Protein AF-A0AAE1HMZ2-F1 (afdb_monomer)

Radius of gyration: 23.44 Å; Cα contacts (8 Å, |Δi|>4): 93; chains: 1; bounding box: 49×79×52 Å

Foldseek 3Di:
DDDDPPDDDDPPPPDPPPDDPDPDPDDLDDDDDPPPPDPPPPDQAAFEDDPALCVLVRVLLVVQLPPVVSVVCLVPDPLVVVPPVPLLQLSNLSSVVSCCRVPPPDRYDYSPSSVVNLLVVPDDPDPPDDPPPPDDPSRDNDDSVSSNVVSVVSNVCSSCVVVVVVDPDDPDDPVVVVVVVPD

Sequence (183 aa):
MGDSFSGMTSPNKKWRNDMPPMPPAVTLYEQFSLNEWNPKVPHRDVDIFNFGNTCFINACLQILYHTPNIIKWLETSNHPSACTKFLHCCTSLLLKTWRQYKCSKVPLIRPAAFVAVIRSIFRTPDENMDDEGFHADGNKQEDAHEFLLFLLQNLEDDFLSPFVFVHPASTLPILTLLSQAYL

InterPro domains:
  IPR001394 Peptidase C19, ubiquitin carboxyl-terminal hydrolase [PF00443] (49-160)
  IPR028889 Ubiquitin specific protease UPS, catalytic domain [PS50235] (46-183)
  IPR038765 Papain-like cysteine peptidase superfamily [SSF54001] (48-162)
  IPR050164 Ubiquitin carboxyl-terminal hydrolases [PTHR24006] (48-158)

Nearest PDB structures (foldseek):
  5chv-assembly1_A  TM=8.810E-01  e=3.382E-04  Mus musculus
  5cht-assembly2_B  TM=8.732E-01  e=1.158E-03  Mus musculus
  5wch-assembly1_D  TM=7.632E-01  e=4.189E-04  Homo sapiens
  5cht-assembly1_A  TM=8.073E-01  e=2.201E-03  Mus musculus
  5chv-assembly2_B  TM=8.825E-01  e=6.420E-03  Mus musculus

Secondary structure (DSSP, 8-state):
--------PPP----GGGSPPPPPS--SS----STT--TTS-----EE---SS-HHHHHHHHHHHT-HHHHHHHHH--HHHH--SGGG-HHHHHHHHHHHHHT-SSSEE--HHHHHHHHHH-----TT--TT--SS-TT----HHHHHHHHHHHHHHHHHHHHHTT-SS----HHHHHHSS--

pLDDT: mean 73.86, std 20.65, range [37.22, 98.0]

Structure (mmCIF, N/CA/C/O backbone):
data_AF-A0AAE1HMZ2-F1
#
_entry.id   AF-A0AAE1HMZ2-F1
#
loop_
_atom_site.group_PDB
_atom_site.id
_atom_site.type_symbol
_atom_site.label_atom_id
_atom_site.label_alt_id
_atom_site.label_comp_id
_atom_site.label_asym_id
_atom_site.label_entity_id
_atom_site.label_seq_id
_atom_site.pdbx_PDB_ins_code
_atom_site.Cartn_x
_atom_site.Cartn_y
_atom_site.Cartn_z
_atom_site.occupancy
_atom_site.B_iso_or_equiv
_atom_site.auth_seq_id
_atom_site.auth_comp_id
_atom_site.auth_asym_id
_atom_site.auth_atom_id
_atom_site.pdbx_PDB_model_num
ATOM 1 N N . MET A 1 1 ? 30.007 -64.249 21.445 1.00 39.88 1 MET A N 1
ATOM 2 C CA . MET A 1 1 ? 30.474 -63.277 20.439 1.00 39.88 1 MET A CA 1
ATOM 3 C C . MET A 1 1 ? 29.351 -62.284 20.209 1.00 39.88 1 MET A C 1
ATOM 5 O O . MET A 1 1 ? 28.293 -62.705 19.769 1.00 39.88 1 MET A O 1
ATOM 9 N N . GLY A 1 2 ? 29.526 -61.032 20.627 1.00 39.06 2 GLY A N 1
ATOM 10 C CA . GLY A 1 2 ? 28.580 -59.948 20.361 1.00 39.06 2 GLY A CA 1
ATOM 11 C C . GLY A 1 2 ? 29.304 -58.899 19.534 1.00 39.06 2 GLY A C 1
ATOM 12 O O . GLY A 1 2 ? 30.239 -58.284 20.040 1.00 39.06 2 GLY A O 1
ATOM 13 N N . ASP A 1 3 ? 28.918 -58.760 18.270 1.00 41.44 3 ASP A N 1
ATOM 14 C CA . ASP A 1 3 ? 29.476 -57.760 17.366 1.00 41.44 3 ASP A CA 1
ATOM 15 C C . ASP A 1 3 ? 28.795 -56.413 17.626 1.00 41.44 3 ASP A C 1
ATOM 17 O O . ASP A 1 3 ? 27.607 -56.220 17.361 1.00 41.44 3 ASP A O 1
ATOM 21 N N . SER A 1 4 ? 29.559 -55.479 18.189 1.00 40.81 4 SER A N 1
ATOM 22 C CA . SER A 1 4 ? 29.147 -54.094 18.391 1.00 40.81 4 SER A CA 1
ATOM 23 C C . SER A 1 4 ? 29.190 -53.341 17.060 1.00 40.81 4 SER A C 1
ATOM 25 O O . SER A 1 4 ? 30.262 -53.063 16.523 1.00 40.81 4 SER A O 1
ATOM 27 N N . PHE A 1 5 ? 28.018 -52.972 16.544 1.00 39.00 5 PHE A N 1
ATOM 28 C CA . PHE A 1 5 ? 27.865 -52.002 15.460 1.00 39.00 5 PHE A CA 1
ATOM 29 C C . PHE A 1 5 ? 28.344 -50.619 15.942 1.00 39.00 5 PHE A C 1
ATOM 31 O O . PHE A 1 5 ? 27.611 -49.889 16.609 1.00 39.00 5 PHE A O 1
ATOM 38 N N . SER A 1 6 ? 29.582 -50.244 15.612 1.00 45.94 6 SER A N 1
ATOM 39 C CA . SER A 1 6 ? 30.034 -48.851 15.703 1.00 45.94 6 SER A CA 1
ATOM 40 C C . SER A 1 6 ? 29.321 -48.035 14.628 1.00 45.94 6 SER A C 1
ATOM 42 O O . SER A 1 6 ? 29.660 -48.108 13.447 1.00 45.94 6 SER A O 1
ATOM 44 N N . GLY A 1 7 ? 28.312 -47.266 15.038 1.00 41.16 7 GLY A N 1
ATOM 45 C CA . GLY A 1 7 ? 27.652 -46.285 14.185 1.00 41.16 7 GLY A CA 1
ATOM 46 C C . GLY A 1 7 ? 28.652 -45.233 13.709 1.00 41.16 7 GLY A C 1
ATOM 47 O O . GLY A 1 7 ? 29.121 -44.412 14.494 1.00 41.16 7 GLY A O 1
ATOM 48 N N . MET A 1 8 ? 28.974 -45.254 12.416 1.00 39.03 8 MET A N 1
ATOM 49 C CA . MET A 1 8 ? 29.658 -44.156 11.740 1.00 39.03 8 MET A CA 1
ATOM 50 C C . MET A 1 8 ? 28.747 -42.926 11.782 1.00 39.03 8 MET A C 1
ATOM 52 O O . MET A 1 8 ? 27.760 -42.841 11.052 1.00 39.03 8 MET A O 1
ATOM 56 N N . THR A 1 9 ? 29.058 -41.967 12.649 1.00 44.69 9 THR A N 1
ATOM 57 C CA . THR A 1 9 ? 28.443 -40.644 12.593 1.00 44.69 9 THR A CA 1
ATOM 58 C C . THR A 1 9 ? 28.973 -39.918 11.359 1.00 44.69 9 THR A C 1
ATOM 60 O O . THR A 1 9 ? 30.176 -39.732 11.179 1.00 44.69 9 THR A O 1
ATOM 63 N N . SER A 1 10 ? 28.056 -39.540 10.467 1.00 43.91 10 SER A N 1
ATOM 64 C CA . SER A 1 10 ? 28.359 -38.709 9.303 1.00 43.91 10 SER A CA 1
ATOM 65 C C . SER A 1 10 ? 29.007 -37.399 9.770 1.00 43.91 10 SER A C 1
ATOM 67 O O . SER A 1 10 ? 28.466 -36.762 10.679 1.00 43.91 10 SER A O 1
ATOM 69 N N . PRO A 1 11 ? 30.120 -36.945 9.163 1.00 45.59 11 PRO A N 1
ATOM 70 C CA . PRO A 1 11 ? 30.708 -35.657 9.495 1.00 45.59 11 PRO A CA 1
ATOM 71 C C . PRO A 1 11 ? 29.671 -34.555 9.279 1.00 45.59 11 PRO A C 1
ATOM 73 O O . PRO A 1 11 ? 29.101 -34.428 8.193 1.00 45.59 11 PRO A O 1
ATOM 76 N N . ASN A 1 12 ? 29.419 -33.779 10.332 1.00 50.88 12 ASN A N 1
ATOM 77 C CA . ASN A 1 12 ? 28.585 -32.585 10.305 1.00 50.88 12 ASN A CA 1
ATOM 78 C C . ASN A 1 12 ? 29.096 -31.653 9.193 1.00 50.88 12 ASN A C 1
ATOM 80 O O . ASN A 1 12 ? 30.113 -30.976 9.359 1.00 50.88 12 ASN A O 1
ATOM 84 N N . LYS A 1 13 ? 28.411 -31.611 8.045 1.00 46.34 13 LYS A N 1
ATOM 85 C CA . LYS A 1 13 ? 28.616 -30.551 7.055 1.00 46.34 13 LYS A CA 1
ATOM 86 C C . LYS A 1 13 ? 28.063 -29.267 7.665 1.00 46.34 13 LYS A C 1
ATOM 88 O O . LYS A 1 13 ? 26.876 -28.985 7.543 1.00 46.34 13 LYS A O 1
ATOM 93 N N . LYS A 1 14 ? 28.924 -28.505 8.343 1.00 46.56 14 LYS A N 1
ATOM 94 C CA . LYS A 1 14 ? 28.641 -27.108 8.675 1.00 46.56 14 LYS A CA 1
ATOM 95 C C . LYS A 1 14 ? 28.360 -26.376 7.367 1.00 46.56 14 LYS A C 1
ATOM 97 O O . LYS A 1 14 ? 29.234 -26.283 6.502 1.00 46.56 14 LYS A O 1
ATOM 102 N N . TRP A 1 15 ? 27.128 -25.918 7.195 1.00 45.97 15 TRP A N 1
ATOM 103 C CA . TRP A 1 15 ? 26.775 -25.040 6.092 1.00 45.97 15 TRP A CA 1
ATOM 104 C C . TRP A 1 15 ? 27.623 -23.771 6.212 1.00 45.97 15 TRP A C 1
ATOM 106 O O . TRP A 1 15 ? 27.815 -23.247 7.306 1.00 45.97 15 TRP A O 1
ATOM 116 N N . ARG A 1 16 ? 28.134 -23.249 5.092 1.00 52.22 16 ARG A N 1
ATOM 117 C CA . ARG A 1 16 ? 28.940 -22.010 5.049 1.00 52.22 16 ARG A CA 1
ATOM 118 C C . ARG A 1 16 ? 28.169 -20.746 5.485 1.00 52.22 16 ARG A C 1
ATOM 120 O O . ARG A 1 16 ? 28.713 -19.654 5.404 1.00 52.22 16 ARG A O 1
ATOM 127 N N . ASN A 1 17 ? 26.940 -20.901 5.972 1.00 58.56 17 ASN A N 1
ATOM 128 C CA . ASN A 1 17 ? 26.032 -19.831 6.367 1.00 58.56 17 ASN A CA 1
ATOM 129 C C . ASN A 1 17 ? 26.096 -19.514 7.875 1.00 58.56 17 ASN A C 1
ATOM 131 O O . A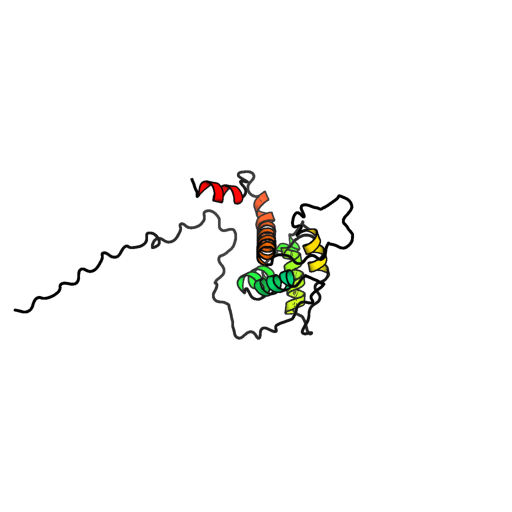SN A 1 17 ? 25.323 -18.691 8.348 1.00 58.56 17 ASN A O 1
ATOM 135 N N . ASP A 1 18 ? 27.014 -20.132 8.628 1.00 64.06 18 ASP A N 1
ATOM 136 C CA . ASP A 1 18 ? 27.244 -19.813 10.048 1.00 64.06 18 ASP A CA 1
ATOM 137 C C . ASP A 1 18 ? 27.931 -18.447 10.258 1.00 64.06 18 ASP A C 1
ATOM 139 O O . ASP A 1 18 ? 28.060 -17.988 11.394 1.00 64.06 18 ASP A O 1
ATOM 143 N N . MET A 1 19 ? 28.413 -17.803 9.187 1.00 66.50 19 MET A N 1
ATOM 144 C CA . MET A 1 19 ? 28.988 -16.463 9.262 1.00 66.50 19 MET A CA 1
ATOM 145 C C . MET A 1 19 ? 27.890 -15.440 8.948 1.00 66.50 19 MET A C 1
ATOM 147 O O . MET A 1 19 ? 27.302 -15.522 7.866 1.00 66.50 19 MET A O 1
ATOM 151 N N . PRO A 1 20 ? 27.582 -14.499 9.862 1.00 69.88 20 PRO A N 1
ATOM 152 C CA . PRO A 1 20 ? 26.601 -13.463 9.578 1.00 69.88 20 PRO A CA 1
ATOM 153 C C . PRO A 1 20 ? 27.029 -12.691 8.321 1.00 69.88 20 PRO A C 1
ATOM 155 O O . PRO A 1 20 ? 28.234 -12.498 8.112 1.00 69.88 20 PRO A O 1
ATOM 158 N N . PRO A 1 21 ? 26.076 -12.270 7.469 1.00 74.31 21 PRO A N 1
ATOM 159 C CA . PRO A 1 21 ? 26.404 -11.462 6.305 1.00 74.31 21 PRO A CA 1
ATOM 160 C C . PRO A 1 21 ? 27.192 -10.230 6.754 1.00 74.31 21 PRO A C 1
ATOM 162 O O . PRO A 1 21 ? 26.937 -9.675 7.827 1.00 74.31 21 PRO A O 1
ATOM 165 N N . MET A 1 22 ? 28.173 -9.818 5.944 1.00 79.88 22 MET A N 1
ATOM 166 C CA . MET A 1 22 ? 28.899 -8.578 6.210 1.00 79.88 22 MET A CA 1
ATOM 167 C C . MET A 1 22 ? 27.897 -7.425 6.348 1.00 79.88 22 MET A C 1
ATOM 169 O O . MET A 1 22 ? 26.902 -7.404 5.614 1.00 79.88 22 MET A O 1
ATOM 173 N N . PRO A 1 23 ? 28.134 -6.474 7.269 1.00 78.00 23 PRO A N 1
ATOM 174 C CA . PRO A 1 23 ? 27.249 -5.332 7.411 1.00 78.00 23 PRO A CA 1
ATOM 175 C C . PRO A 1 23 ? 27.183 -4.564 6.081 1.00 78.00 23 PRO A C 1
ATOM 177 O O . PRO A 1 23 ? 28.198 -4.460 5.383 1.00 78.00 23 PRO A O 1
ATOM 180 N N . PRO A 1 24 ? 26.002 -4.048 5.705 1.00 79.00 24 PRO A N 1
ATOM 181 C CA . PRO A 1 24 ? 25.850 -3.303 4.465 1.00 79.00 24 PRO A CA 1
ATOM 182 C C . PRO A 1 24 ? 26.737 -2.053 4.483 1.00 79.00 24 PRO A C 1
ATOM 184 O O . PRO A 1 24 ? 26.908 -1.414 5.519 1.00 79.00 24 PRO A O 1
ATOM 187 N N . ALA A 1 25 ? 27.283 -1.685 3.320 1.00 80.94 25 ALA A N 1
ATOM 188 C CA . ALA A 1 25 ? 28.120 -0.490 3.182 1.00 80.94 25 ALA A CA 1
ATOM 189 C C . ALA A 1 25 ? 27.348 0.806 3.490 1.00 80.94 25 ALA A C 1
ATOM 191 O O . ALA A 1 25 ? 27.925 1.774 3.979 1.00 80.94 25 ALA A O 1
ATOM 192 N N . VAL A 1 26 ? 26.042 0.811 3.213 1.00 79.50 26 VAL A N 1
ATOM 193 C CA . VAL A 1 26 ? 25.128 1.911 3.515 1.00 79.50 26 VAL A CA 1
ATOM 194 C C . VAL A 1 26 ? 23.829 1.327 4.053 1.00 79.50 26 VAL A C 1
ATOM 196 O O . VAL A 1 26 ? 23.211 0.470 3.423 1.00 79.50 26 VAL A O 1
ATOM 199 N N . THR A 1 27 ? 23.401 1.825 5.206 1.00 78.75 27 THR A N 1
ATOM 200 C CA . THR A 1 27 ? 22.098 1.517 5.792 1.00 78.75 27 THR A CA 1
ATOM 201 C C . THR A 1 27 ? 21.144 2.656 5.448 1.00 78.75 27 THR A C 1
ATOM 203 O O . THR A 1 27 ? 21.266 3.749 5.993 1.00 78.75 27 THR A O 1
ATOM 206 N N . LEU A 1 28 ? 20.211 2.416 4.522 1.00 73.44 28 LEU A N 1
ATOM 207 C CA . LEU A 1 28 ? 19.242 3.433 4.079 1.00 73.44 28 LEU A CA 1
ATOM 208 C C . LEU A 1 28 ? 18.147 3.712 5.119 1.00 73.44 28 LEU A C 1
ATOM 210 O O . LEU A 1 28 ? 17.506 4.759 5.079 1.00 73.44 28 LEU A O 1
ATOM 214 N N . TYR A 1 29 ? 17.919 2.776 6.040 1.00 67.88 29 TYR A N 1
ATOM 215 C CA . TYR A 1 29 ? 16.908 2.880 7.083 1.00 67.88 29 TYR A CA 1
ATOM 216 C C . TYR A 1 29 ? 17.362 2.159 8.346 1.00 67.88 29 TYR A C 1
ATOM 218 O O . TYR A 1 29 ? 18.012 1.117 8.289 1.00 67.88 29 TYR A O 1
ATOM 226 N N . GLU A 1 30 ? 16.988 2.702 9.499 1.00 67.50 30 GLU A N 1
ATOM 227 C CA . GLU A 1 30 ? 17.262 2.052 10.772 1.00 67.50 30 GLU A CA 1
ATOM 228 C C . GLU A 1 30 ? 16.516 0.716 10.854 1.00 67.50 30 GLU A C 1
ATOM 230 O O . GLU A 1 30 ? 15.330 0.613 10.524 1.00 67.50 30 GLU A O 1
ATOM 235 N N . GLN A 1 31 ? 17.227 -0.327 11.276 1.00 64.31 31 GLN A N 1
ATOM 236 C CA . GLN A 1 31 ? 16.655 -1.655 11.422 1.00 64.31 31 GLN A CA 1
ATOM 237 C C . GLN A 1 31 ? 15.632 -1.622 12.561 1.00 64.31 31 GLN A C 1
ATOM 239 O O . GLN A 1 31 ? 15.986 -1.583 13.737 1.00 64.31 31 GLN A O 1
ATOM 244 N N . PHE A 1 32 ? 14.345 -1.608 12.220 1.00 61.53 32 PHE A N 1
ATOM 245 C CA . PHE A 1 32 ? 13.296 -1.610 13.229 1.00 61.53 32 PHE A CA 1
ATOM 246 C C . PHE A 1 32 ? 13.182 -3.002 13.864 1.00 61.53 32 PHE A C 1
ATOM 248 O O . PHE A 1 32 ? 13.235 -4.028 13.184 1.00 61.53 32 PHE A O 1
ATOM 255 N N . SER A 1 33 ? 13.013 -3.043 15.188 1.00 59.84 33 SER A N 1
ATOM 256 C CA . SER A 1 33 ? 12.739 -4.291 15.903 1.00 59.84 33 SER A CA 1
ATOM 257 C C . SER A 1 33 ? 11.415 -4.887 15.413 1.00 59.84 33 SER A C 1
ATOM 259 O O . SER A 1 33 ? 10.365 -4.242 15.472 1.00 59.84 33 SER A O 1
ATOM 261 N N . LEU A 1 34 ? 11.480 -6.126 14.921 1.00 56.09 34 LEU A N 1
ATOM 262 C CA . LEU A 1 34 ? 10.383 -6.885 14.302 1.00 56.09 34 LEU A CA 1
ATOM 263 C C . LEU A 1 34 ? 9.347 -7.417 15.313 1.00 56.09 34 LEU A C 1
ATOM 265 O O . LEU A 1 34 ? 8.386 -8.078 14.928 1.00 56.09 34 LEU A O 1
ATOM 269 N N . ASN A 1 35 ? 9.517 -7.133 16.605 1.00 53.62 35 ASN A N 1
ATOM 270 C CA . ASN A 1 35 ? 8.795 -7.814 17.685 1.00 53.62 35 ASN A CA 1
ATOM 271 C C . ASN A 1 35 ? 7.505 -7.110 18.141 1.00 53.62 35 ASN A C 1
ATOM 273 O O . ASN A 1 35 ? 6.971 -7.430 19.199 1.00 53.62 35 ASN A O 1
ATOM 277 N N . GLU A 1 36 ? 6.985 -6.157 17.370 1.00 58.81 36 GLU A N 1
ATOM 278 C CA . GLU A 1 36 ? 5.813 -5.359 17.761 1.00 58.81 36 GLU A CA 1
ATOM 279 C C . GLU A 1 36 ? 4.495 -5.835 17.133 1.00 58.81 36 GLU A C 1
ATOM 281 O O . GLU A 1 36 ? 3.491 -5.122 17.204 1.00 58.81 36 GLU A O 1
ATOM 286 N N . TRP A 1 37 ? 4.444 -7.032 16.532 1.00 57.09 37 TRP A N 1
ATOM 287 C CA . TRP A 1 37 ? 3.145 -7.601 16.174 1.00 57.09 37 TRP A CA 1
ATOM 288 C C . TRP A 1 37 ? 2.375 -7.923 17.454 1.00 57.09 37 TRP A C 1
ATOM 290 O O . TRP A 1 37 ? 2.651 -8.904 18.144 1.00 57.09 37 TRP A O 1
ATOM 300 N N . ASN A 1 38 ? 1.431 -7.052 17.801 1.00 60.12 38 ASN A N 1
ATOM 301 C CA . ASN A 1 38 ? 0.567 -7.231 18.951 1.00 60.12 38 ASN A CA 1
ATOM 302 C C . ASN A 1 38 ? -0.763 -7.861 18.497 1.00 60.12 38 ASN A C 1
ATOM 304 O O . ASN A 1 38 ? -1.657 -7.124 18.073 1.00 60.12 38 ASN A O 1
ATOM 308 N N . PRO A 1 39 ? -0.950 -9.188 18.640 1.00 58.09 39 PRO A N 1
ATOM 309 C CA . PRO A 1 39 ? -2.188 -9.874 18.251 1.00 58.09 39 PRO A CA 1
ATOM 310 C C . PRO A 1 39 ? -3.428 -9.394 19.015 1.00 58.09 39 PRO A C 1
ATOM 312 O O . PRO A 1 39 ? -4.545 -9.775 18.682 1.00 58.09 39 PRO A O 1
ATOM 315 N N . LYS A 1 40 ? -3.247 -8.600 20.079 1.00 56.78 40 LYS A N 1
ATOM 316 C CA . LYS A 1 40 ? -4.332 -8.108 20.934 1.00 56.78 40 LYS A CA 1
ATOM 317 C C . LYS A 1 40 ? -4.944 -6.799 20.445 1.00 56.78 40 LYS A C 1
ATOM 319 O O . LYS A 1 40 ? -5.910 -6.343 21.052 1.00 56.78 40 LYS A O 1
ATOM 324 N N . VAL A 1 41 ? -4.400 -6.174 19.398 1.00 57.50 41 VAL A N 1
ATOM 325 C CA . VAL A 1 41 ? -5.082 -5.047 18.753 1.00 57.50 41 VAL A CA 1
ATOM 326 C C . VAL A 1 41 ? -6.249 -5.637 17.961 1.00 57.50 41 VAL A C 1
ATOM 328 O O . VAL A 1 41 ? -5.997 -6.430 17.056 1.00 57.50 41 VAL A O 1
ATOM 331 N N . PRO A 1 42 ? -7.514 -5.312 18.289 1.00 53.47 42 PRO A N 1
ATOM 332 C CA . PRO A 1 42 ? -8.646 -5.815 17.528 1.00 53.47 42 PRO A CA 1
ATOM 333 C C . PRO A 1 42 ? -8.519 -5.321 16.087 1.00 53.47 42 PRO A C 1
ATOM 335 O O . PRO A 1 42 ? -8.698 -4.135 15.806 1.00 53.47 42 PRO A O 1
ATOM 338 N N . HIS A 1 43 ? -8.172 -6.234 15.182 1.00 60.53 43 HIS A N 1
ATOM 339 C CA . HIS A 1 43 ? -8.157 -5.955 13.760 1.00 60.53 43 HIS A CA 1
ATOM 340 C C . HIS A 1 43 ? -9.614 -5.917 13.305 1.00 60.53 43 HIS A C 1
ATOM 342 O O . HIS A 1 43 ? -10.307 -6.933 13.298 1.00 60.53 43 HIS A O 1
ATOM 348 N N . ARG A 1 44 ? -10.130 -4.718 13.025 1.00 69.75 44 ARG A N 1
ATOM 349 C CA . ARG A 1 44 ? -11.419 -4.593 12.352 1.00 69.75 44 ARG A CA 1
ATOM 350 C C . ARG A 1 44 ? -11.151 -4.792 10.870 1.00 69.75 44 ARG A C 1
ATOM 352 O O . ARG A 1 44 ? -10.607 -3.900 10.224 1.00 69.75 44 ARG A O 1
ATOM 359 N N . ASP A 1 45 ? -11.545 -5.946 10.358 1.00 79.38 45 ASP A N 1
ATOM 360 C CA . ASP A 1 45 ? -11.522 -6.193 8.924 1.00 79.38 45 ASP A CA 1
ATOM 361 C C . ASP A 1 45 ? -12.577 -5.327 8.243 1.00 79.38 45 ASP A C 1
ATOM 363 O O . ASP A 1 45 ? -13.729 -5.240 8.682 1.00 79.38 45 ASP A O 1
ATOM 367 N N . VAL A 1 46 ? -12.142 -4.618 7.206 1.00 92.25 46 VAL A N 1
ATOM 368 C CA . VAL A 1 46 ? -12.988 -3.758 6.388 1.00 92.25 46 VAL A CA 1
ATOM 369 C C . VAL A 1 46 ? -12.906 -4.281 4.964 1.00 92.25 46 VAL A C 1
ATOM 371 O O . VAL A 1 46 ? -11.821 -4.459 4.416 1.00 92.25 46 VAL A O 1
ATOM 374 N N . ASP A 1 47 ? -14.050 -4.526 4.344 1.00 95.38 47 ASP A N 1
ATOM 375 C CA . ASP A 1 47 ? -14.111 -4.956 2.958 1.00 95.38 47 ASP A CA 1
ATOM 376 C C . ASP A 1 47 ? -13.733 -3.810 2.018 1.00 95.38 47 ASP A C 1
ATOM 378 O O . ASP A 1 47 ? -13.896 -2.622 2.316 1.00 95.38 47 ASP A O 1
ATOM 382 N N . ILE A 1 48 ? -13.263 -4.169 0.827 1.00 97.31 48 ILE A N 1
ATOM 383 C CA . ILE A 1 48 ? -12.935 -3.219 -0.234 1.00 97.31 48 ILE A CA 1
ATOM 384 C C . ILE A 1 48 ? -13.915 -3.444 -1.381 1.00 97.31 48 ILE A C 1
ATOM 386 O O . ILE A 1 48 ? -14.058 -4.559 -1.884 1.00 97.31 48 ILE A O 1
ATOM 390 N N . PHE A 1 49 ? -14.613 -2.385 -1.793 1.00 97.00 49 PHE A N 1
ATOM 391 C CA . PHE A 1 49 ? -15.612 -2.476 -2.855 1.00 97.00 49 PHE A CA 1
ATOM 392 C C . PHE A 1 49 ? -14.983 -2.891 -4.190 1.00 97.00 49 PHE A C 1
ATOM 394 O O . PHE A 1 49 ? -13.976 -2.329 -4.614 1.00 97.00 49 PHE A O 1
ATOM 401 N N . ASN A 1 50 ? -15.589 -3.870 -4.862 1.00 94.81 50 ASN A N 1
ATOM 402 C CA . ASN A 1 50 ? -15.193 -4.295 -6.201 1.00 94.81 50 ASN A CA 1
ATOM 403 C C . ASN A 1 50 ? -15.825 -3.360 -7.245 1.00 94.81 50 ASN A C 1
ATOM 405 O O . ASN A 1 50 ? -17.049 -3.292 -7.347 1.00 94.81 50 ASN A O 1
ATOM 409 N N . PHE A 1 51 ? -15.002 -2.656 -8.023 1.00 91.25 51 PHE A N 1
ATOM 410 C CA . PHE A 1 51 ? -15.445 -1.718 -9.064 1.00 91.25 51 PHE A CA 1
ATOM 411 C C . PHE A 1 51 ? -15.661 -2.390 -10.433 1.00 91.25 51 PHE A C 1
ATOM 413 O O . PHE A 1 51 ? -15.761 -1.703 -11.445 1.00 91.25 51 PHE A O 1
ATOM 420 N N . GLY A 1 52 ? -15.752 -3.723 -10.459 1.00 89.12 52 GLY A N 1
ATOM 421 C CA . GLY A 1 52 ? -15.812 -4.529 -11.676 1.00 89.12 52 GLY A CA 1
ATOM 422 C C . GLY A 1 52 ? -14.417 -5.022 -12.046 1.00 89.12 52 GLY A C 1
ATOM 423 O O . GLY A 1 52 ? -13.536 -4.231 -12.383 1.00 89.12 52 GLY A O 1
ATOM 424 N N . ASN A 1 53 ? -14.212 -6.338 -11.944 1.00 89.56 53 ASN A N 1
ATOM 425 C CA . ASN A 1 53 ? -12.931 -7.001 -12.198 1.00 89.56 53 ASN A CA 1
ATOM 426 C C . ASN A 1 53 ? -11.744 -6.418 -11.404 1.00 89.56 53 ASN A C 1
ATOM 428 O O . ASN A 1 53 ? -10.607 -6.525 -11.839 1.00 89.56 53 ASN A O 1
ATOM 432 N N . THR A 1 54 ? -11.975 -5.834 -10.219 1.00 93.25 54 THR A N 1
ATOM 433 C CA . THR A 1 54 ? -10.906 -5.305 -9.344 1.00 93.25 54 THR A CA 1
ATOM 434 C C . THR A 1 54 ? -10.628 -6.191 -8.131 1.00 93.25 54 THR A C 1
ATOM 436 O O . THR A 1 54 ? -10.011 -5.744 -7.166 1.00 93.25 54 THR A O 1
ATOM 439 N N . CYS A 1 55 ? -11.087 -7.445 -8.128 1.00 94.94 55 CYS A N 1
ATOM 440 C CA . CYS A 1 55 ? -10.858 -8.356 -7.003 1.00 94.94 55 CYS A CA 1
ATOM 441 C C . CYS A 1 55 ? -9.366 -8.640 -6.771 1.00 94.94 55 CYS A C 1
ATOM 443 O O . CYS A 1 55 ? -8.966 -8.800 -5.622 1.00 94.94 55 CYS A O 1
ATOM 445 N N . PHE A 1 56 ? -8.546 -8.622 -7.828 1.00 95.38 56 PHE A N 1
ATOM 446 C CA . PHE A 1 56 ? -7.090 -8.730 -7.722 1.00 95.38 56 PHE A CA 1
ATOM 447 C C . PHE A 1 56 ? -6.493 -7.542 -6.944 1.00 95.38 56 PHE A C 1
ATOM 449 O O . PHE A 1 56 ? -5.729 -7.749 -6.006 1.00 95.38 56 PHE A O 1
ATOM 456 N N . ILE A 1 57 ? -6.945 -6.310 -7.226 1.00 95.94 57 ILE A N 1
ATOM 457 C CA . ILE A 1 57 ? -6.549 -5.106 -6.475 1.00 95.94 57 ILE A CA 1
ATOM 458 C C . ILE A 1 57 ? -6.940 -5.245 -5.004 1.00 95.94 57 ILE A C 1
ATOM 460 O O . ILE A 1 57 ? -6.127 -4.997 -4.115 1.00 95.94 57 ILE A O 1
ATOM 464 N N . ASN A 1 58 ? -8.181 -5.664 -4.744 1.00 96.62 58 ASN A N 1
ATOM 465 C CA . ASN A 1 58 ? -8.701 -5.802 -3.387 1.00 96.62 58 ASN A CA 1
ATOM 466 C C . ASN A 1 58 ? -7.898 -6.837 -2.585 1.00 96.62 58 ASN A C 1
ATOM 468 O O . ASN A 1 58 ? -7.525 -6.559 -1.447 1.00 96.62 58 ASN A O 1
ATOM 472 N N . ALA A 1 59 ? -7.597 -7.996 -3.178 1.00 96.94 59 ALA A N 1
ATOM 473 C CA . ALA A 1 59 ? -6.799 -9.042 -2.543 1.00 96.94 59 ALA A CA 1
ATOM 474 C C . ALA A 1 59 ? -5.382 -8.552 -2.207 1.00 96.94 59 ALA A C 1
ATOM 476 O O . ALA A 1 59 ? -4.923 -8.721 -1.078 1.00 96.94 59 ALA A O 1
ATOM 477 N N . CYS A 1 60 ? -4.712 -7.874 -3.141 1.00 98.00 60 CYS A N 1
ATOM 478 C CA . CYS A 1 60 ? -3.371 -7.335 -2.914 1.00 98.00 60 CYS A CA 1
ATOM 479 C C . CYS A 1 60 ? -3.353 -6.225 -1.855 1.00 98.00 60 CYS A C 1
ATOM 481 O O . CYS A 1 60 ? -2.461 -6.208 -1.010 1.00 98.0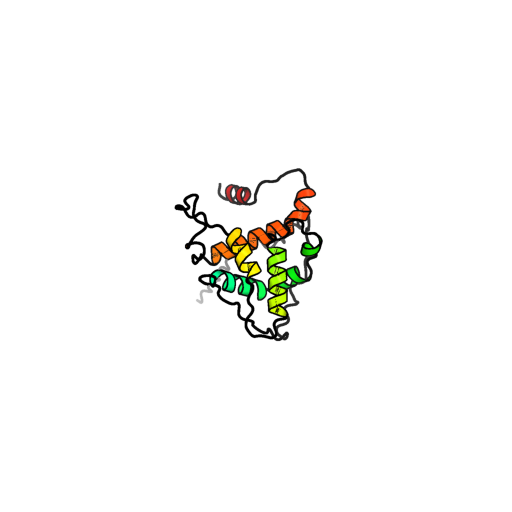0 60 CYS A O 1
ATOM 483 N N . LEU A 1 61 ? -4.354 -5.336 -1.833 1.00 97.06 61 LEU A N 1
ATOM 484 C CA . LEU A 1 61 ? -4.483 -4.336 -0.768 1.00 97.06 61 LEU A CA 1
ATOM 485 C C . LEU A 1 61 ? -4.646 -4.987 0.609 1.00 97.06 61 LEU A C 1
ATOM 487 O O . LEU A 1 61 ? -3.997 -4.551 1.555 1.00 97.06 61 LEU A O 1
ATOM 491 N N . GLN A 1 62 ? -5.452 -6.048 0.718 1.00 95.31 62 GLN A N 1
ATOM 492 C CA . GLN A 1 62 ? -5.590 -6.797 1.970 1.00 95.31 62 GLN A CA 1
ATOM 493 C C . GLN A 1 62 ? -4.258 -7.430 2.394 1.00 95.31 62 GLN A C 1
ATOM 495 O O . GLN A 1 62 ? -3.864 -7.282 3.546 1.00 95.31 62 GLN A O 1
ATOM 500 N N . ILE A 1 63 ? -3.502 -8.042 1.475 1.00 96.00 63 ILE A N 1
ATOM 501 C CA . ILE A 1 63 ? -2.164 -8.586 1.781 1.00 96.00 63 ILE A CA 1
ATOM 502 C C . ILE A 1 63 ? -1.253 -7.502 2.377 1.00 96.00 63 ILE A C 1
ATOM 504 O O . ILE A 1 63 ? -0.634 -7.712 3.422 1.00 96.00 63 ILE A O 1
ATOM 508 N N . LEU A 1 64 ? -1.194 -6.324 1.752 1.00 95.62 64 LEU A N 1
ATOM 509 C CA . LEU A 1 64 ? -0.344 -5.226 2.220 1.00 95.62 64 LEU A CA 1
ATOM 510 C C . LEU A 1 64 ? -0.815 -4.660 3.568 1.00 95.62 64 LEU A C 1
ATOM 512 O O . LEU A 1 64 ? 0.009 -4.390 4.440 1.00 95.62 64 LEU A O 1
ATOM 516 N N . TYR A 1 65 ? -2.126 -4.511 3.762 1.00 93.38 65 TYR A N 1
ATOM 517 C CA . TYR A 1 65 ? -2.707 -3.958 4.990 1.00 93.38 65 TYR A CA 1
ATOM 518 C C . TYR A 1 65 ? -2.625 -4.887 6.193 1.00 93.38 65 TYR A C 1
ATOM 520 O O . TYR A 1 65 ? -2.543 -4.419 7.327 1.00 93.38 65 TYR A O 1
ATOM 528 N N . HIS A 1 66 ? -2.564 -6.189 5.943 1.00 90.75 66 HIS A N 1
ATOM 529 C CA . HIS A 1 66 ? -2.347 -7.205 6.966 1.00 90.75 66 HIS A CA 1
ATOM 530 C C . HIS A 1 66 ? -0.871 -7.557 7.162 1.00 90.75 66 HIS A C 1
ATOM 532 O O . HIS A 1 66 ? -0.553 -8.418 7.980 1.00 90.75 66 HIS A O 1
ATOM 538 N N . THR A 1 67 ? 0.047 -6.882 6.463 1.00 90.31 67 THR A N 1
ATOM 539 C CA . THR A 1 67 ? 1.490 -7.041 6.669 1.00 90.31 67 THR A CA 1
ATOM 540 C C . THR A 1 67 ? 1.993 -5.970 7.649 1.00 90.31 67 THR A C 1
ATOM 542 O O . THR A 1 67 ? 2.152 -4.809 7.261 1.00 90.31 67 THR A O 1
ATOM 545 N N . PRO A 1 68 ? 2.307 -6.318 8.916 1.00 86.12 68 PRO A N 1
ATOM 546 C CA . PRO A 1 68 ? 2.561 -5.331 9.975 1.00 86.12 68 PRO A CA 1
ATOM 547 C C . PRO A 1 68 ? 3.709 -4.373 9.659 1.00 86.12 68 PRO A C 1
ATOM 549 O O . PRO A 1 68 ? 3.633 -3.181 9.942 1.00 86.12 68 PRO A O 1
ATOM 552 N N . ASN A 1 69 ? 4.760 -4.888 9.023 1.00 84.50 69 ASN A N 1
ATOM 553 C CA . ASN A 1 69 ? 5.938 -4.108 8.659 1.00 84.50 69 ASN A CA 1
ATOM 554 C C . ASN A 1 69 ? 5.624 -3.050 7.597 1.00 84.50 69 ASN A C 1
ATOM 556 O O . ASN A 1 69 ? 6.139 -1.939 7.677 1.00 84.50 69 ASN A O 1
ATOM 560 N N . ILE A 1 70 ? 4.749 -3.375 6.641 1.00 89.81 70 ILE A N 1
ATOM 561 C CA . ILE A 1 70 ? 4.318 -2.440 5.598 1.00 89.81 70 ILE A CA 1
ATOM 562 C C . ILE A 1 70 ? 3.473 -1.335 6.221 1.00 89.81 70 ILE A C 1
ATOM 564 O O . ILE A 1 70 ? 3.699 -0.164 5.933 1.00 89.81 70 ILE A O 1
ATOM 568 N N . ILE A 1 71 ? 2.557 -1.680 7.128 1.00 89.62 71 ILE A N 1
ATOM 569 C CA . ILE A 1 71 ? 1.759 -0.681 7.843 1.00 89.62 71 ILE A CA 1
ATOM 570 C C . ILE A 1 71 ? 2.624 0.221 8.713 1.00 89.62 71 ILE A C 1
ATOM 572 O O . ILE A 1 71 ? 2.487 1.441 8.635 1.00 89.62 71 ILE A O 1
ATOM 576 N N . LYS A 1 72 ? 3.541 -0.349 9.501 1.00 87.00 72 LYS A N 1
ATOM 577 C CA . LYS A 1 72 ? 4.466 0.439 10.321 1.00 87.00 72 LYS A CA 1
ATOM 578 C C . LYS A 1 72 ? 5.255 1.408 9.446 1.00 87.00 72 LYS A C 1
ATOM 580 O O . LYS A 1 72 ? 5.246 2.602 9.724 1.00 87.00 72 LYS A O 1
ATOM 585 N N . TRP A 1 73 ? 5.842 0.914 8.356 1.00 89.19 73 TRP A N 1
ATOM 586 C CA . TRP A 1 73 ? 6.548 1.746 7.385 1.00 89.19 73 TRP A CA 1
ATOM 587 C C . TRP A 1 73 ? 5.661 2.861 6.812 1.00 89.19 73 TRP A C 1
ATOM 589 O O . TRP A 1 73 ? 6.062 4.021 6.852 1.00 89.19 73 TRP A O 1
ATOM 599 N N . LEU A 1 74 ? 4.446 2.550 6.346 1.00 89.75 74 LEU A N 1
ATOM 600 C CA . LEU A 1 74 ? 3.501 3.539 5.814 1.00 89.75 74 LEU A CA 1
ATOM 601 C C . LEU A 1 74 ? 3.142 4.623 6.840 1.00 89.75 74 LEU A C 1
ATOM 603 O O . LEU A 1 74 ? 3.008 5.790 6.473 1.00 89.75 74 LEU A O 1
ATOM 607 N N . GLU A 1 75 ? 2.974 4.255 8.110 1.00 87.69 75 GLU A N 1
ATOM 608 C CA . GLU A 1 75 ? 2.589 5.183 9.179 1.00 87.69 75 GLU A CA 1
ATOM 609 C C . GLU A 1 75 ? 3.748 6.048 9.681 1.00 87.69 75 GLU A C 1
ATOM 611 O O . GLU A 1 75 ? 3.515 7.194 10.066 1.00 87.69 75 GLU A O 1
ATOM 616 N N . THR A 1 76 ? 4.980 5.535 9.653 1.00 86.75 76 THR A N 1
ATOM 617 C CA . THR A 1 76 ? 6.180 6.280 10.073 1.00 86.75 76 THR A CA 1
ATOM 618 C C . THR A 1 76 ? 6.873 7.018 8.929 1.00 86.75 76 THR A C 1
ATOM 620 O O . THR A 1 76 ? 7.781 7.811 9.168 1.00 86.75 76 THR A O 1
ATOM 623 N N . SER A 1 77 ? 6.497 6.744 7.680 1.00 83.62 77 SER A N 1
ATOM 624 C CA . SER A 1 77 ? 7.124 7.339 6.502 1.00 83.62 77 SER A CA 1
ATOM 625 C C . SER A 1 77 ? 6.792 8.828 6.361 1.00 83.62 77 SER A C 1
ATOM 627 O O . SER A 1 77 ? 5.629 9.229 6.318 1.00 83.62 77 SER A O 1
ATOM 629 N N . ASN A 1 78 ? 7.830 9.647 6.174 1.00 81.31 78 ASN A N 1
ATOM 630 C CA . ASN A 1 78 ? 7.705 11.055 5.780 1.00 81.31 78 ASN A CA 1
ATOM 631 C C . ASN A 1 78 ? 7.550 11.231 4.257 1.00 81.31 78 ASN A C 1
ATOM 633 O O . ASN A 1 78 ? 7.578 12.353 3.757 1.00 81.31 78 ASN A O 1
ATOM 637 N N . HIS A 1 79 ? 7.382 10.142 3.499 1.00 86.06 79 HIS A N 1
ATOM 638 C CA . HIS A 1 79 ? 7.270 10.198 2.042 1.00 86.06 79 HIS A CA 1
ATOM 639 C C . HIS A 1 79 ? 6.192 11.183 1.547 1.00 86.06 79 HIS A C 1
ATOM 641 O O . HIS A 1 79 ? 6.514 11.999 0.690 1.00 86.06 79 HIS A O 1
ATOM 647 N N . PRO A 1 80 ? 4.949 11.211 2.075 1.00 78.94 80 PRO A N 1
ATOM 648 C CA . PRO A 1 80 ? 3.902 12.082 1.531 1.00 78.94 80 PRO A CA 1
ATOM 649 C C . PRO A 1 80 ? 4.221 13.581 1.589 1.00 78.94 80 PRO A C 1
ATOM 651 O O . PRO A 1 80 ? 3.727 14.327 0.751 1.00 78.94 80 PRO A O 1
ATOM 654 N N . SER A 1 81 ? 5.007 14.036 2.572 1.00 78.75 81 SER A N 1
ATOM 655 C CA . SER A 1 81 ? 5.389 15.450 2.695 1.00 78.75 81 SER A CA 1
ATOM 656 C C . SER A 1 81 ? 6.574 15.829 1.806 1.00 78.75 81 SER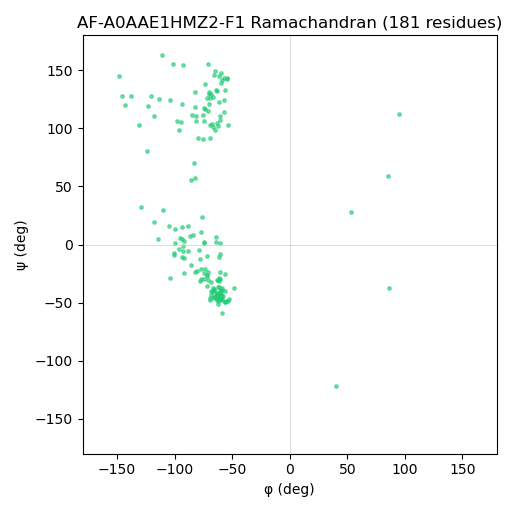 A C 1
ATOM 658 O O . SER A 1 81 ? 6.709 16.997 1.456 1.00 78.75 81 SER A O 1
ATOM 660 N N . ALA A 1 82 ? 7.407 14.859 1.423 1.00 80.25 82 ALA A N 1
ATOM 661 C CA . ALA A 1 82 ? 8.558 15.050 0.539 1.00 80.25 82 ALA A CA 1
ATOM 662 C C . ALA A 1 82 ? 8.292 14.622 -0.921 1.00 80.25 82 ALA A C 1
ATOM 664 O O . ALA A 1 82 ? 9.138 14.828 -1.789 1.00 80.25 82 ALA A O 1
ATOM 665 N N . CYS A 1 83 ? 7.139 14.007 -1.202 1.00 83.62 83 CYS A N 1
ATOM 666 C CA . CYS A 1 83 ? 6.821 13.427 -2.502 1.00 83.62 83 CYS A CA 1
ATOM 667 C C . CYS A 1 83 ? 6.562 14.499 -3.568 1.00 83.62 83 CYS A C 1
ATOM 669 O O . CYS A 1 83 ? 5.677 15.342 -3.425 1.00 83.62 83 CYS A O 1
ATOM 671 N N . THR A 1 84 ? 7.276 14.405 -4.690 1.00 81.19 84 THR A N 1
ATOM 672 C CA . THR A 1 84 ? 7.097 15.268 -5.871 1.00 81.19 84 THR A CA 1
ATOM 673 C C . THR A 1 84 ? 6.296 14.602 -6.994 1.00 81.19 84 THR A C 1
ATOM 675 O O . THR A 1 84 ? 5.889 15.275 -7.937 1.00 81.19 84 THR A O 1
ATOM 678 N N . LYS A 1 85 ? 6.004 13.296 -6.891 1.00 78.19 85 LYS A N 1
ATOM 679 C CA . LYS A 1 85 ? 5.264 12.501 -7.896 1.00 78.19 85 LYS A CA 1
ATOM 680 C C . LYS A 1 85 ? 3.733 12.736 -7.881 1.00 78.19 85 LYS A C 1
ATOM 682 O O . LYS A 1 85 ? 2.985 12.003 -8.529 1.00 78.19 85 LYS A O 1
ATOM 687 N N . PHE A 1 86 ? 3.261 13.761 -7.161 1.00 73.62 86 PHE A N 1
ATOM 688 C CA . PHE A 1 86 ? 1.857 14.189 -7.045 1.00 73.62 86 PHE A CA 1
ATOM 689 C C . PHE A 1 86 ? 0.856 13.016 -6.947 1.00 73.62 86 PHE A C 1
ATOM 691 O O . PHE A 1 86 ? 0.928 12.205 -6.026 1.00 73.62 86 PHE A O 1
ATOM 698 N N . LEU A 1 87 ? -0.108 12.940 -7.873 1.00 75.06 87 LEU A N 1
ATOM 699 C CA . LEU A 1 87 ? -1.240 12.013 -7.831 1.00 75.06 87 LEU A CA 1
ATOM 700 C C . LEU A 1 87 ? -0.887 10.577 -8.244 1.00 75.06 87 LEU A C 1
ATOM 702 O O . LEU A 1 87 ? -1.695 9.690 -7.990 1.00 75.06 87 LEU A O 1
ATOM 706 N N . HIS A 1 88 ? 0.287 10.341 -8.838 1.00 83.88 88 HIS A N 1
ATOM 707 C CA . HIS A 1 88 ? 0.694 9.032 -9.371 1.00 83.88 88 HIS A CA 1
ATOM 708 C C . HIS A 1 88 ? 1.623 8.247 -8.437 1.00 83.88 88 HIS A C 1
ATOM 710 O O . HIS A 1 88 ? 2.038 7.142 -8.764 1.00 83.88 88 HIS A O 1
ATOM 716 N N . CYS A 1 89 ? 1.945 8.797 -7.267 1.00 91.38 89 CYS A N 1
ATOM 717 C CA . CYS A 1 89 ? 2.760 8.116 -6.271 1.00 91.38 89 CYS A CA 1
ATOM 718 C C . CYS A 1 89 ? 1.998 6.954 -5.616 1.00 91.38 89 CYS A C 1
ATOM 720 O O . CYS A 1 89 ? 1.045 7.174 -4.858 1.00 91.38 89 CYS A O 1
ATOM 722 N N . CYS A 1 90 ? 2.461 5.725 -5.841 1.00 93.69 90 CYS A N 1
ATOM 723 C CA . CYS A 1 90 ? 1.882 4.514 -5.264 1.00 93.69 90 CYS A CA 1
ATOM 724 C C . CYS A 1 90 ? 1.926 4.520 -3.734 1.00 93.69 90 CYS A C 1
ATOM 726 O O . CYS A 1 90 ? 0.931 4.169 -3.099 1.00 93.69 90 CYS A O 1
ATOM 728 N N . THR A 1 91 ? 3.013 4.998 -3.123 1.00 94.19 91 THR A N 1
ATOM 729 C CA . THR A 1 91 ? 3.134 5.088 -1.656 1.00 94.19 91 THR A CA 1
ATOM 730 C C . THR A 1 91 ? 2.098 6.045 -1.064 1.00 94.19 91 THR A C 1
ATOM 732 O O . THR A 1 91 ? 1.417 5.720 -0.089 1.00 94.19 91 THR A O 1
ATOM 735 N N . SER A 1 92 ? 1.909 7.211 -1.686 1.00 93.12 92 SER A N 1
ATOM 736 C CA . SER A 1 92 ? 0.925 8.207 -1.244 1.00 93.12 92 SER A CA 1
ATOM 737 C C . SER A 1 92 ? -0.515 7.719 -1.440 1.00 93.12 92 SER A C 1
ATOM 739 O O . SER A 1 92 ? -1.362 7.911 -0.561 1.00 93.12 92 SER A O 1
ATOM 741 N N . LEU A 1 93 ? -0.798 7.048 -2.561 1.00 94.31 93 LEU A N 1
ATOM 742 C CA . LEU A 1 93 ? -2.094 6.424 -2.843 1.00 94.31 93 LEU A CA 1
ATOM 743 C C . LEU A 1 93 ? -2.416 5.305 -1.843 1.00 94.31 93 LEU A C 1
ATOM 745 O O . LEU A 1 93 ? -3.533 5.253 -1.308 1.00 94.31 93 LEU A O 1
ATOM 749 N N . LEU A 1 94 ? -1.436 4.444 -1.557 1.00 95.69 94 LEU A N 1
ATOM 750 C CA . LEU A 1 94 ? -1.572 3.337 -0.617 1.00 95.69 94 LEU A CA 1
ATOM 751 C C . LEU A 1 94 ? -1.816 3.852 0.804 1.00 95.69 94 LEU A C 1
ATOM 753 O O . LEU A 1 94 ? -2.749 3.382 1.455 1.00 95.69 94 LEU A O 1
ATOM 757 N N . LEU A 1 95 ? -1.066 4.866 1.252 1.00 94.38 95 LEU A N 1
ATOM 758 C CA . LEU A 1 95 ? -1.258 5.490 2.565 1.00 94.38 95 LEU A CA 1
ATOM 759 C C . LEU A 1 95 ? -2.627 6.171 2.693 1.00 94.38 95 LEU A C 1
ATOM 761 O O . LEU A 1 95 ? -3.290 6.058 3.727 1.00 94.38 95 LEU A O 1
ATOM 765 N N . LYS A 1 96 ? -3.073 6.889 1.656 1.00 93.38 96 LYS A N 1
ATOM 766 C CA . LYS A 1 96 ? -4.399 7.524 1.654 1.00 93.38 96 LYS A CA 1
ATOM 767 C C . LYS A 1 96 ? -5.504 6.480 1.815 1.00 93.38 96 LYS A C 1
ATOM 769 O O . LYS A 1 96 ? -6.425 6.686 2.606 1.00 93.38 96 LYS A O 1
ATOM 774 N N . THR A 1 97 ? -5.390 5.363 1.104 1.00 95.25 97 THR A N 1
ATOM 775 C CA . THR A 1 97 ? -6.363 4.265 1.164 1.00 95.25 97 THR A CA 1
ATOM 776 C C . THR A 1 97 ? -6.270 3.497 2.485 1.00 95.25 97 THR A C 1
ATOM 778 O O . THR A 1 97 ? -7.302 3.184 3.073 1.00 95.25 97 THR A O 1
ATOM 781 N N . TRP A 1 98 ? -5.067 3.326 3.043 1.00 95.00 98 TRP A N 1
ATOM 782 C CA . TRP A 1 98 ? -4.863 2.759 4.379 1.00 95.00 98 TRP A CA 1
ATOM 783 C C . TRP A 1 98 ? -5.558 3.593 5.458 1.00 95.00 98 TRP A C 1
ATOM 785 O O . TRP A 1 98 ? -6.260 3.056 6.309 1.00 95.00 98 TRP A O 1
ATOM 795 N N . ARG A 1 99 ? -5.446 4.926 5.401 1.00 93.06 99 ARG A N 1
ATOM 796 C CA . ARG A 1 99 ? -6.146 5.818 6.341 1.00 93.06 99 ARG A CA 1
ATOM 797 C C . ARG A 1 99 ? -7.666 5.683 6.239 1.00 93.06 99 ARG A C 1
ATOM 799 O O . ARG A 1 99 ? -8.343 5.741 7.262 1.00 93.06 99 ARG A O 1
ATOM 806 N N . GLN A 1 100 ? -8.202 5.488 5.033 1.00 94.06 100 GLN A N 1
ATOM 807 C CA . GLN A 1 100 ? -9.627 5.194 4.848 1.00 94.06 100 GLN A CA 1
ATOM 808 C C . GLN A 1 100 ? -10.000 3.839 5.455 1.00 94.06 100 GLN A C 1
ATOM 810 O O . GLN A 1 100 ? -10.999 3.761 6.163 1.00 94.06 100 GLN A O 1
ATOM 815 N N . TYR A 1 101 ? -9.187 2.808 5.212 1.00 94.31 101 TYR A N 1
ATOM 816 C CA . TYR A 1 101 ? -9.359 1.460 5.750 1.00 94.31 101 TYR A CA 1
ATOM 817 C C . TYR A 1 101 ? -9.367 1.465 7.286 1.00 94.31 101 TYR A C 1
ATOM 819 O O . TYR A 1 101 ? -10.375 1.134 7.909 1.00 94.31 101 TYR A O 1
ATOM 827 N N . LYS A 1 102 ? -8.279 1.950 7.897 1.00 91.56 102 LYS A N 1
ATOM 828 C CA . LYS A 1 102 ? -8.055 1.982 9.350 1.00 91.56 102 LYS A CA 1
ATOM 829 C C . LYS A 1 102 ? -9.120 2.783 10.103 1.00 91.56 102 LYS A C 1
ATOM 831 O O . LYS A 1 102 ? -9.535 2.388 11.189 1.00 91.56 102 LYS A O 1
ATOM 836 N N . CYS A 1 103 ? -9.558 3.914 9.549 1.00 91.25 103 CYS A N 1
ATOM 837 C CA . CYS A 1 103 ? -10.520 4.805 10.204 1.00 91.25 103 CYS A CA 1
ATOM 838 C C . CYS A 1 103 ? -11.980 4.532 9.806 1.00 91.25 103 CYS A C 1
ATOM 840 O O . CYS A 1 103 ? -12.871 5.295 10.199 1.00 91.25 103 CYS A O 1
ATOM 842 N N . SER A 1 104 ? -12.250 3.487 9.015 1.00 92.25 104 SER A N 1
ATOM 843 C CA . SER A 1 104 ? -13.601 3.212 8.533 1.00 92.25 104 SER A CA 1
ATOM 844 C C . SER A 1 104 ? -14.542 2.826 9.675 1.00 92.25 104 SER A C 1
ATOM 846 O O . SER A 1 104 ? -14.308 1.891 10.442 1.00 92.25 104 SER A O 1
ATOM 848 N N . LYS A 1 105 ? -15.677 3.524 9.755 1.00 91.50 105 LYS A N 1
ATOM 849 C CA . LYS A 1 105 ? -16.773 3.179 10.676 1.00 91.50 105 LYS A CA 1
ATOM 850 C C . LYS A 1 105 ? -17.734 2.147 10.082 1.00 91.50 105 LYS A C 1
ATOM 852 O O . LYS A 1 105 ? -18.470 1.505 10.829 1.00 91.50 105 LYS A O 1
ATOM 857 N N . VAL A 1 106 ? -17.701 1.978 8.762 1.00 92.31 106 VAL A N 1
ATOM 858 C CA . VAL A 1 106 ? -18.519 1.031 7.995 1.00 92.31 106 VAL A CA 1
ATOM 859 C C . VAL A 1 106 ? -17.694 -0.206 7.621 1.00 92.31 106 VAL A C 1
ATOM 861 O O . VAL A 1 106 ? -16.471 -0.099 7.518 1.00 92.31 106 VAL A O 1
ATOM 864 N N . PRO A 1 107 ? -18.325 -1.367 7.386 1.00 92.12 107 PRO A N 1
ATOM 865 C CA . PRO A 1 107 ? -17.607 -2.595 7.046 1.00 92.12 107 PRO A CA 1
ATOM 866 C C . PRO A 1 107 ? -17.056 -2.613 5.613 1.00 92.12 107 PRO A C 1
ATOM 868 O O . PRO A 1 107 ? -16.489 -3.615 5.223 1.00 92.12 107 PRO A O 1
ATOM 871 N N . LEU A 1 108 ? -17.216 -1.543 4.821 1.00 95.56 108 LEU A N 1
ATOM 872 C CA . LEU A 1 108 ? -16.837 -1.500 3.407 1.00 95.56 108 LEU A CA 1
ATOM 873 C C . LEU A 1 108 ? -16.284 -0.121 3.020 1.00 95.56 108 LEU A C 1
ATOM 875 O O . LEU A 1 108 ? -17.015 0.872 3.085 1.00 95.56 108 LEU A O 1
ATOM 879 N N . ILE A 1 109 ? -15.039 -0.052 2.544 1.00 96.88 109 ILE A N 1
ATOM 880 C CA . ILE A 1 109 ? -14.480 1.155 1.917 1.00 96.88 109 ILE A CA 1
ATOM 881 C C . ILE A 1 109 ? -14.658 1.156 0.395 1.00 96.88 109 ILE A C 1
ATOM 883 O O . ILE A 1 109 ? -14.742 0.117 -0.259 1.00 96.88 109 ILE A O 1
ATOM 887 N N . ARG A 1 110 ? -14.680 2.360 -0.189 1.00 97.31 110 ARG A N 1
ATOM 888 C CA . ARG A 1 110 ? -14.795 2.593 -1.639 1.00 97.31 110 ARG A CA 1
ATOM 889 C C . ARG A 1 110 ? -13.627 3.452 -2.142 1.00 97.31 110 ARG A C 1
ATOM 891 O O . ARG A 1 110 ? -13.800 4.660 -2.315 1.00 97.31 110 ARG A O 1
ATOM 898 N N . PRO A 1 111 ? -12.441 2.871 -2.388 1.00 95.38 111 PRO A N 1
ATOM 899 C CA . PRO A 1 111 ? -11.250 3.630 -2.767 1.00 95.38 111 PRO A CA 1
ATOM 900 C C . PRO A 1 111 ? -11.214 3.963 -4.272 1.00 95.38 111 PRO A C 1
ATOM 902 O O . PRO A 1 111 ? -10.264 3.633 -4.976 1.00 95.38 111 PRO A O 1
ATOM 905 N N . ALA A 1 112 ? -12.247 4.641 -4.783 1.00 93.00 112 ALA A N 1
ATOM 906 C CA . ALA A 1 112 ? -12.415 4.907 -6.219 1.00 93.00 112 ALA A CA 1
ATOM 907 C C . ALA A 1 112 ? -11.217 5.645 -6.847 1.00 93.00 112 ALA A C 1
ATOM 909 O O . ALA A 1 112 ? -10.785 5.306 -7.943 1.00 93.00 112 ALA A O 1
ATOM 910 N N . ALA A 1 113 ? -10.644 6.620 -6.131 1.00 91.12 113 ALA A N 1
ATOM 911 C CA . ALA A 1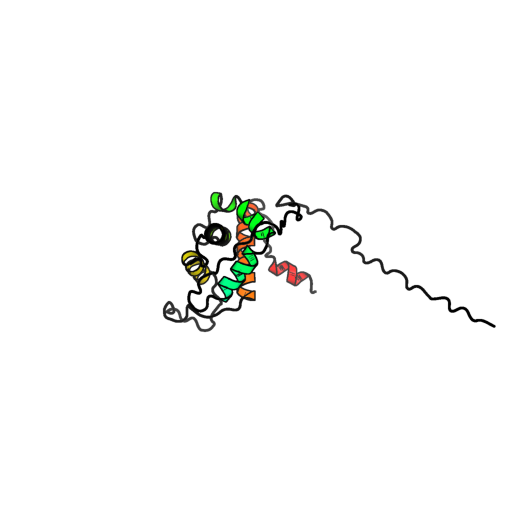 113 ? -9.476 7.364 -6.602 1.00 91.12 113 ALA A CA 1
ATOM 912 C C . ALA A 1 113 ? -8.222 6.482 -6.720 1.00 91.12 113 ALA A C 1
ATOM 914 O O . ALA A 1 113 ? -7.461 6.641 -7.667 1.00 91.12 113 ALA A O 1
ATOM 915 N N . PHE A 1 114 ? -8.022 5.544 -5.786 1.00 94.06 114 PHE A N 1
ATOM 916 C CA . PHE 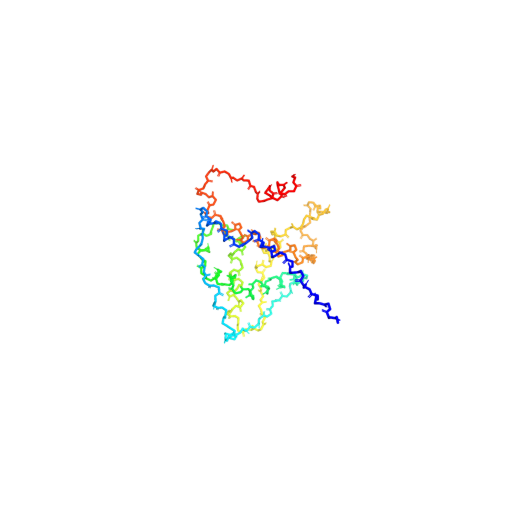A 1 114 ? -6.924 4.580 -5.864 1.00 94.06 114 PHE A CA 1
ATOM 917 C C . PHE A 1 114 ? -7.083 3.711 -7.106 1.00 94.06 114 PHE A C 1
ATOM 919 O O . PHE A 1 114 ? -6.173 3.641 -7.920 1.00 94.06 114 PHE A O 1
ATOM 926 N N . VAL A 1 115 ? -8.267 3.120 -7.291 1.00 92.88 115 VAL A N 1
ATOM 927 C CA . VAL A 1 115 ? -8.559 2.251 -8.438 1.00 92.88 115 VAL A CA 1
ATOM 928 C C . VAL A 1 115 ? -8.374 2.996 -9.759 1.00 92.88 115 VAL A C 1
ATOM 930 O O . VAL A 1 115 ? -7.697 2.486 -10.644 1.00 92.88 115 VAL A O 1
ATOM 933 N N . ALA A 1 116 ? -8.914 4.210 -9.885 1.00 89.44 116 ALA A N 1
ATOM 934 C CA . ALA A 1 116 ? -8.795 5.000 -11.108 1.00 89.44 116 ALA A CA 1
ATOM 935 C C . ALA A 1 116 ? -7.331 5.291 -11.472 1.00 89.44 116 ALA A C 1
ATOM 937 O O . ALA A 1 116 ? -6.929 5.083 -12.616 1.00 89.44 116 ALA A O 1
ATOM 938 N N . VAL A 1 117 ? -6.519 5.726 -10.501 1.00 89.81 117 VAL A N 1
ATOM 939 C CA . VAL A 1 117 ? -5.105 6.018 -10.765 1.00 89.81 117 VAL A CA 1
ATOM 940 C C . VAL A 1 117 ? -4.325 4.738 -11.037 1.00 89.81 117 VAL A C 1
ATOM 942 O O . VAL A 1 117 ? -3.603 4.687 -12.027 1.00 89.81 117 VAL A O 1
ATOM 945 N N . ILE A 1 118 ? -4.502 3.693 -10.226 1.00 91.12 118 ILE A N 1
ATOM 946 C CA . ILE A 1 118 ? -3.791 2.425 -10.404 1.00 91.12 118 ILE A CA 1
ATOM 947 C C . ILE A 1 118 ? -4.062 1.824 -11.778 1.00 91.12 118 ILE A C 1
ATOM 949 O O . ILE A 1 118 ? -3.112 1.447 -12.448 1.00 91.12 118 ILE A O 1
ATOM 953 N N . ARG A 1 119 ? -5.312 1.806 -12.252 1.00 87.12 119 ARG A N 1
ATOM 954 C CA . ARG A 1 119 ? -5.621 1.313 -13.606 1.00 87.12 119 ARG A CA 1
ATOM 955 C C . ARG A 1 119 ? -4.936 2.126 -14.705 1.00 87.12 119 ARG A C 1
ATOM 957 O O . ARG A 1 119 ? -4.604 1.576 -15.744 1.00 87.12 119 ARG A O 1
ATOM 964 N N . SER A 1 120 ? -4.710 3.424 -14.489 1.00 85.12 120 SER A N 1
ATOM 965 C CA . SER A 1 120 ? -4.022 4.260 -15.481 1.00 85.12 120 SER A CA 1
ATOM 966 C C . SER A 1 120 ? -2.521 3.965 -15.594 1.00 85.12 120 SER A C 1
ATOM 968 O O . SER A 1 120 ? -1.948 4.177 -16.664 1.00 85.12 120 SER A O 1
ATOM 970 N N . ILE A 1 121 ? -1.899 3.478 -14.512 1.00 86.94 121 ILE A N 1
ATOM 971 C CA . ILE A 1 121 ? -0.452 3.216 -14.442 1.00 86.94 121 ILE A CA 1
ATOM 972 C C . ILE A 1 121 ? -0.098 1.726 -14.551 1.00 86.94 121 ILE A C 1
ATOM 974 O O . ILE A 1 121 ? 0.963 1.393 -15.067 1.00 86.94 121 ILE A O 1
ATOM 978 N N . PHE A 1 122 ? -0.986 0.828 -14.119 1.00 86.00 122 PHE A N 1
ATOM 979 C CA . PHE A 1 122 ? -0.880 -0.618 -14.295 1.00 86.00 122 PHE A CA 1
ATOM 980 C C . PHE A 1 122 ? -1.411 -0.987 -15.683 1.00 86.00 122 PHE A C 1
ATOM 982 O O . PHE A 1 122 ? -2.505 -1.531 -15.822 1.00 86.00 122 PHE A O 1
ATOM 989 N N . ARG A 1 123 ? -0.668 -0.614 -16.730 1.00 69.06 123 ARG A N 1
ATOM 990 C CA . ARG A 1 123 ? -0.916 -1.131 -18.079 1.00 69.06 123 ARG A CA 1
ATOM 991 C C . ARG A 1 123 ? -0.196 -2.459 -18.227 1.00 69.06 123 ARG A C 1
ATOM 993 O O . ARG A 1 123 ? 1.031 -2.484 -18.303 1.00 69.06 123 ARG A O 1
ATOM 1000 N N . THR A 1 124 ? -0.953 -3.542 -18.322 1.00 58.19 124 THR A N 1
ATOM 1001 C CA . THR A 1 124 ? -0.474 -4.727 -19.025 1.00 58.19 124 THR A CA 1
A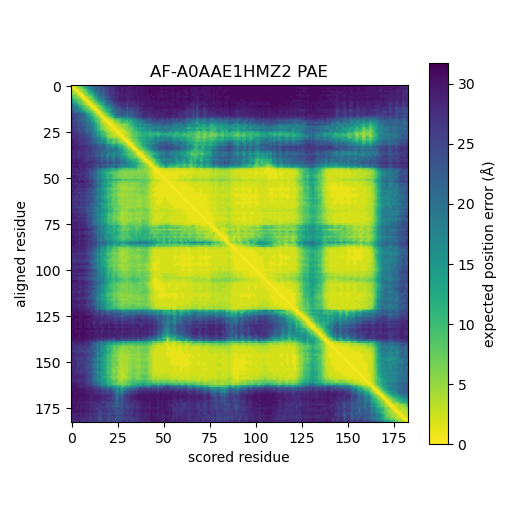TOM 1002 C C . THR A 1 124 ? -0.435 -4.371 -20.518 1.00 58.19 124 THR A C 1
ATOM 1004 O O . THR A 1 124 ? -1.376 -3.742 -21.009 1.00 58.19 124 THR A O 1
ATOM 1007 N N . PRO A 1 125 ? 0.665 -4.637 -21.246 1.00 52.78 125 PRO A N 1
ATOM 1008 C CA . PRO A 1 125 ? 0.685 -4.439 -22.688 1.00 52.78 125 PRO A CA 1
ATOM 1009 C C . PRO A 1 125 ? -0.361 -5.372 -23.299 1.00 52.78 125 PRO A C 1
ATOM 1011 O O . PRO A 1 125 ? -0.138 -6.577 -23.380 1.00 52.78 125 PRO A O 1
ATOM 1014 N N . ASP A 1 126 ? -1.523 -4.838 -23.666 1.00 52.25 126 ASP A N 1
ATOM 1015 C CA . ASP A 1 126 ? -2.435 -5.574 -24.527 1.00 52.25 126 ASP A CA 1
ATOM 1016 C C . ASP A 1 126 ? -1.839 -5.538 -25.934 1.00 52.25 126 ASP A C 1
ATOM 1018 O O . ASP A 1 126 ? -1.636 -4.474 -26.523 1.00 52.25 126 ASP A O 1
ATOM 1022 N N . GLU A 1 127 ? -1.512 -6.718 -26.448 1.00 48.84 127 GLU A N 1
ATOM 1023 C CA . GLU A 1 127 ? -0.993 -6.950 -27.794 1.00 48.84 127 GLU A CA 1
ATOM 1024 C C . GLU A 1 127 ? -1.959 -6.490 -28.904 1.00 48.84 127 GLU A C 1
ATOM 1026 O O . GLU A 1 127 ? -1.559 -6.421 -30.065 1.00 48.84 127 GLU A O 1
ATOM 1031 N N . ASN A 1 128 ? -3.191 -6.102 -28.551 1.00 47.94 128 ASN A N 1
ATOM 1032 C CA . ASN A 1 128 ? -4.202 -5.594 -29.476 1.00 47.94 128 ASN A CA 1
ATOM 1033 C C . ASN A 1 128 ? -4.643 -4.148 -29.202 1.00 47.94 128 ASN A C 1
ATOM 1035 O O . ASN A 1 128 ? -5.715 -3.770 -29.661 1.00 47.94 128 ASN A O 1
ATOM 1039 N N . MET A 1 129 ? -3.870 -3.333 -28.471 1.00 48.97 129 MET A N 1
ATOM 1040 C CA . MET A 1 129 ? -4.271 -1.942 -28.219 1.00 48.97 129 MET A CA 1
ATOM 1041 C C . MET A 1 129 ? -4.067 -1.067 -29.468 1.00 48.97 129 MET A C 1
ATOM 1043 O O . MET A 1 129 ? -3.000 -0.492 -29.691 1.00 48.97 129 MET A O 1
ATOM 1047 N N . ASP A 1 130 ? -5.102 -0.979 -30.293 1.00 45.72 130 ASP A N 1
ATOM 1048 C CA . ASP A 1 130 ? -5.279 0.050 -31.305 1.00 45.72 130 ASP A CA 1
ATOM 1049 C C . ASP A 1 130 ? -5.472 1.438 -30.655 1.00 45.72 130 ASP A C 1
ATOM 1051 O O . ASP A 1 130 ? -6.021 1.592 -29.562 1.00 45.72 130 ASP A O 1
ATOM 1055 N N . ASP A 1 131 ? -4.959 2.462 -31.342 1.00 47.09 131 ASP A N 1
ATOM 1056 C CA . ASP A 1 131 ? -4.722 3.852 -30.892 1.00 47.09 131 ASP A CA 1
ATOM 1057 C C . ASP A 1 131 ? -5.997 4.625 -30.448 1.00 47.09 131 ASP A C 1
ATOM 1059 O O . ASP A 1 131 ? -5.933 5.779 -30.033 1.00 47.09 131 ASP A O 1
ATOM 1063 N N . GLU A 1 132 ? -7.171 3.986 -30.487 1.00 44.62 132 GLU A N 1
ATOM 1064 C CA . GLU A 1 132 ? -8.506 4.563 -30.227 1.00 44.62 132 GLU A CA 1
ATOM 1065 C C . GLU A 1 132 ? -9.200 3.988 -28.960 1.00 44.62 132 GLU A C 1
ATOM 1067 O O . GLU A 1 132 ? -10.353 4.302 -28.650 1.00 44.62 132 GLU A O 1
ATOM 1072 N N . GLY A 1 133 ? -8.528 3.138 -28.179 1.00 41.84 133 GLY A N 1
ATOM 1073 C CA . GLY A 1 133 ? -9.158 2.309 -27.141 1.00 41.84 133 GLY A CA 1
ATOM 1074 C C . GLY A 1 133 ? -9.355 2.930 -25.746 1.00 41.84 133 GLY A C 1
ATOM 1075 O O . GLY A 1 133 ? -8.929 2.337 -24.756 1.00 41.84 133 GLY A O 1
ATOM 1076 N N . PHE A 1 134 ? -10.023 4.084 -25.603 1.00 44.31 134 PHE A N 1
ATOM 1077 C CA . PHE A 1 134 ? -10.551 4.534 -24.287 1.00 44.31 134 PHE A CA 1
ATOM 1078 C C . PHE A 1 134 ? -11.954 3.963 -23.981 1.00 44.31 134 PHE A C 1
ATOM 1080 O O . PHE A 1 134 ? -12.602 4.330 -22.997 1.00 44.31 134 PHE A O 1
ATOM 1087 N N . HIS A 1 135 ? -12.460 3.052 -24.810 1.00 42.06 135 HIS A N 1
ATOM 1088 C CA . HIS A 1 135 ? -13.846 2.614 -24.740 1.00 42.06 135 HIS A CA 1
ATOM 1089 C C . HIS A 1 135 ? -13.953 1.091 -24.555 1.00 42.06 135 HIS A C 1
ATOM 1091 O O . HIS A 1 135 ? -13.533 0.314 -25.394 1.00 42.06 135 HIS A O 1
ATOM 1097 N N . ALA A 1 136 ? -14.569 0.704 -23.432 1.00 41.94 136 ALA A N 1
ATOM 1098 C CA . ALA A 1 136 ? -15.114 -0.615 -23.076 1.00 41.94 136 ALA A CA 1
ATOM 1099 C C . ALA A 1 136 ? -14.197 -1.688 -22.439 1.00 41.94 136 ALA A C 1
ATOM 1101 O O . ALA A 1 136 ? -14.663 -2.320 -21.490 1.00 41.94 136 ALA A O 1
ATOM 1102 N N . ASP A 1 137 ? -12.922 -1.838 -22.814 1.00 50.84 137 ASP A N 1
ATOM 1103 C CA . ASP A 1 137 ? -12.092 -2.972 -22.327 1.00 50.84 137 ASP A CA 1
ATOM 1104 C C . ASP A 1 137 ? -11.191 -2.678 -21.111 1.00 50.84 137 ASP A C 1
ATOM 1106 O O . ASP A 1 137 ? -10.608 -3.583 -20.512 1.00 50.84 137 ASP A O 1
ATOM 1110 N N . GLY A 1 138 ? -11.154 -1.427 -20.637 1.00 54.03 138 GLY A N 1
ATOM 1111 C CA . GLY A 1 138 ? -10.330 -0.993 -19.494 1.00 54.03 138 GLY A CA 1
ATOM 1112 C C . GLY A 1 138 ? -10.677 -1.631 -18.138 1.00 54.03 138 GLY A C 1
ATOM 1113 O O . GLY A 1 138 ? -10.058 -1.292 -17.128 1.00 54.03 138 GLY A O 1
ATOM 1114 N N . ASN A 1 139 ? -11.654 -2.543 -18.108 1.00 65.50 139 ASN A N 1
ATOM 1115 C CA . ASN A 1 139 ? -12.122 -3.302 -16.954 1.00 65.50 139 ASN A CA 1
ATOM 1116 C C . ASN A 1 139 ? -11.762 -4.796 -17.019 1.00 65.50 139 ASN A C 1
ATOM 1118 O O . ASN A 1 139 ? -12.498 -5.609 -16.473 1.00 65.50 139 ASN A O 1
ATOM 1122 N N . LYS A 1 140 ? -10.659 -5.195 -17.656 1.00 77.94 140 LYS A N 1
ATOM 1123 C CA . LYS A 1 140 ? -10.204 -6.596 -17.637 1.00 77.94 140 LYS A CA 1
ATOM 1124 C C . LYS A 1 140 ? -9.804 -7.048 -16.224 1.00 77.94 140 LYS A C 1
ATOM 1126 O O . LYS A 1 140 ? -9.416 -6.238 -15.376 1.00 77.94 140 LYS A O 1
ATOM 1131 N N . GLN A 1 141 ? -9.995 -8.340 -15.953 1.00 85.94 141 GLN A N 1
ATOM 1132 C CA . GLN A 1 141 ? -9.475 -8.988 -14.754 1.00 85.94 141 GLN A CA 1
ATOM 1133 C C . GLN A 1 141 ? -8.013 -9.359 -14.990 1.00 85.94 141 GLN A C 1
ATOM 1135 O O . GLN A 1 141 ? -7.694 -9.972 -16.003 1.00 85.94 141 GLN A O 1
ATOM 1140 N N . GLU A 1 142 ? -7.158 -9.003 -14.040 1.00 89.75 142 GLU A N 1
ATOM 1141 C CA . GLU A 1 142 ? -5.710 -9.173 -14.147 1.00 89.75 142 GLU A CA 1
ATOM 1142 C C . GLU A 1 142 ? -5.202 -10.249 -13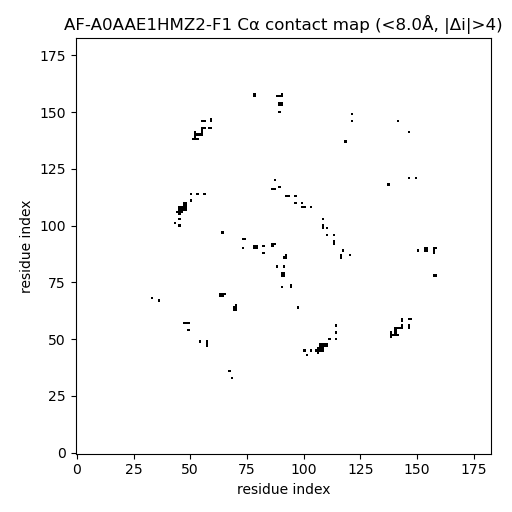.184 1.00 89.75 142 GLU A C 1
ATOM 1144 O O . GLU A 1 142 ? -5.884 -10.631 -12.222 1.00 89.75 142 GLU A O 1
ATOM 1149 N N . ASP A 1 143 ? -3.984 -10.719 -13.437 1.00 91.50 143 ASP A N 1
ATOM 1150 C CA . ASP A 1 143 ? -3.272 -11.611 -12.532 1.00 91.50 143 ASP A CA 1
ATOM 1151 C C . ASP A 1 143 ? -2.869 -10.858 -11.245 1.00 91.50 143 ASP A C 1
ATOM 1153 O O . ASP A 1 143 ? -2.257 -9.787 -11.273 1.00 91.50 143 ASP A O 1
ATOM 1157 N N . ALA A 1 144 ? -3.246 -11.407 -10.086 1.00 94.19 144 ALA A N 1
ATOM 1158 C CA . ALA A 1 144 ? -3.001 -10.771 -8.793 1.00 94.19 144 ALA A CA 1
ATOM 1159 C C . ALA A 1 144 ? -1.519 -10.780 -8.391 1.00 94.19 144 ALA A C 1
ATOM 1161 O O . ALA A 1 144 ? -1.075 -9.873 -7.687 1.00 94.19 144 ALA A O 1
ATOM 1162 N N . HIS A 1 145 ? -0.758 -11.787 -8.820 1.00 93.44 145 HIS A N 1
ATOM 1163 C CA . HIS A 1 145 ? 0.673 -11.860 -8.562 1.00 93.44 145 HIS A CA 1
ATOM 1164 C C . HIS A 1 145 ? 1.411 -10.772 -9.349 1.00 93.44 145 HIS A C 1
ATOM 1166 O O . HIS A 1 145 ? 2.162 -10.004 -8.746 1.00 93.44 145 HIS A O 1
ATOM 1172 N N . GLU A 1 146 ? 1.121 -10.628 -10.644 1.00 92.75 146 GLU A N 1
ATOM 1173 C CA . GLU A 1 146 ? 1.699 -9.556 -11.473 1.00 92.75 146 GLU A CA 1
ATOM 1174 C C . GLU A 1 146 ? 1.348 -8.167 -10.931 1.00 92.75 146 GLU A C 1
ATOM 1176 O O . GLU A 1 146 ? 2.209 -7.292 -10.810 1.00 92.75 146 GLU A O 1
ATOM 1181 N N . PHE A 1 147 ? 0.094 -7.972 -10.513 1.00 94.69 147 PHE A N 1
ATOM 1182 C CA . PHE A 1 147 ? -0.316 -6.717 -9.890 1.00 94.69 147 PHE A CA 1
ATOM 1183 C C . PHE A 1 147 ? 0.412 -6.438 -8.568 1.00 94.69 147 PHE A C 1
ATOM 1185 O O . PHE A 1 147 ? 0.815 -5.300 -8.309 1.00 94.69 147 PHE A O 1
ATOM 1192 N N . LEU A 1 148 ? 0.596 -7.456 -7.721 1.00 96.44 148 LEU A N 1
ATOM 1193 C CA . LEU A 1 148 ? 1.313 -7.292 -6.459 1.00 96.44 148 LEU A CA 1
ATOM 1194 C C . LEU A 1 148 ? 2.780 -6.926 -6.698 1.00 96.44 148 LEU A C 1
ATOM 1196 O O . LEU A 1 148 ? 3.280 -6.018 -6.034 1.00 96.44 148 LEU A O 1
ATOM 1200 N N . LEU A 1 149 ? 3.449 -7.587 -7.648 1.00 95.44 149 LEU A N 1
ATOM 1201 C CA . LEU A 1 149 ? 4.828 -7.269 -8.024 1.00 95.44 149 LEU A CA 1
ATOM 1202 C C . LEU A 1 149 ? 4.949 -5.844 -8.559 1.00 95.44 149 LEU A C 1
ATOM 1204 O O . LEU A 1 149 ? 5.807 -5.093 -8.098 1.00 95.44 149 LEU A O 1
ATOM 1208 N N . PHE A 1 150 ? 4.049 -5.442 -9.459 1.00 94.75 150 PHE A N 1
ATOM 1209 C CA . PHE A 1 150 ? 3.974 -4.066 -9.941 1.00 94.75 150 PHE A CA 1
ATOM 1210 C C . PHE A 1 150 ? 3.862 -3.067 -8.784 1.00 94.75 150 PHE A C 1
ATOM 1212 O O . PHE A 1 150 ? 4.593 -2.072 -8.739 1.00 94.75 150 PHE A O 1
ATOM 1219 N N . LEU A 1 151 ? 2.956 -3.322 -7.838 1.00 96.06 151 LEU A N 1
ATOM 1220 C CA . LEU A 1 151 ? 2.729 -2.415 -6.723 1.00 96.06 151 LEU A CA 1
ATOM 1221 C C . LEU A 1 151 ? 3.962 -2.345 -5.816 1.00 96.06 151 LEU A C 1
ATOM 1223 O O . LEU A 1 151 ? 4.394 -1.244 -5.488 1.00 96.06 151 LEU A O 1
ATOM 1227 N N . LEU A 1 152 ? 4.564 -3.485 -5.467 1.00 96.25 152 LEU A N 1
ATOM 1228 C CA . LEU A 1 152 ? 5.785 -3.540 -4.657 1.00 96.25 152 LEU A CA 1
ATOM 1229 C C . LEU A 1 152 ? 6.959 -2.816 -5.326 1.00 96.25 152 LEU A C 1
ATOM 1231 O O . LEU A 1 152 ? 7.628 -2.034 -4.653 1.00 96.25 152 LEU A O 1
ATOM 1235 N N . GLN A 1 153 ? 7.158 -2.995 -6.635 1.00 94.19 153 GLN A N 1
ATOM 1236 C CA . GLN A 1 153 ? 8.208 -2.295 -7.377 1.00 94.19 153 GLN A CA 1
ATOM 1237 C C . GLN A 1 153 ? 8.010 -0.775 -7.329 1.00 94.19 153 GLN A C 1
ATOM 1239 O O . GLN A 1 153 ? 8.943 -0.031 -7.048 1.00 94.19 153 GLN A O 1
ATOM 1244 N N . ASN A 1 154 ? 6.779 -0.295 -7.523 1.00 93.56 154 ASN A N 1
ATOM 1245 C CA . ASN A 1 154 ? 6.502 1.141 -7.451 1.00 93.56 154 ASN A CA 1
ATOM 1246 C C . ASN A 1 154 ? 6.644 1.701 -6.023 1.00 93.56 154 ASN A C 1
ATOM 1248 O O . ASN A 1 154 ? 7.030 2.858 -5.854 1.00 93.56 154 ASN A O 1
ATOM 1252 N N . LEU A 1 155 ? 6.334 0.910 -4.989 1.00 93.94 155 LEU A N 1
AT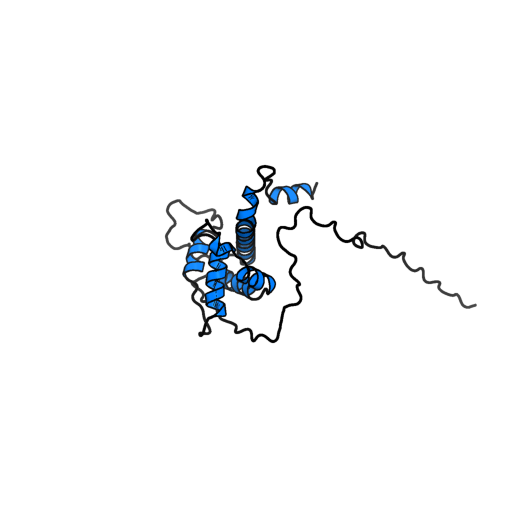OM 1253 C CA . LEU A 1 155 ? 6.584 1.296 -3.595 1.00 93.94 155 LEU A CA 1
ATOM 1254 C C . LEU A 1 155 ? 8.088 1.398 -3.307 1.00 93.94 155 LEU A C 1
ATOM 1256 O O . LEU A 1 155 ? 8.511 2.337 -2.631 1.00 93.94 155 LEU A O 1
ATOM 1260 N N . GLU A 1 156 ? 8.890 0.475 -3.841 1.00 92.25 156 GLU A N 1
ATOM 1261 C CA . GLU A 1 156 ? 10.351 0.535 -3.771 1.00 92.25 156 GLU A CA 1
ATOM 1262 C C . GLU A 1 156 ? 10.887 1.780 -4.492 1.00 92.25 156 GLU A C 1
ATOM 1264 O O . GLU A 1 156 ? 11.639 2.551 -3.900 1.00 92.25 156 GLU A O 1
ATOM 1269 N N . ASP A 1 157 ? 10.443 2.050 -5.718 1.00 90.19 157 ASP A N 1
ATOM 1270 C CA . ASP A 1 157 ? 10.881 3.220 -6.487 1.00 90.19 157 ASP A CA 1
ATOM 1271 C C . ASP A 1 157 ? 10.505 4.541 -5.801 1.00 90.19 157 ASP A C 1
ATOM 1273 O O . ASP A 1 157 ? 11.244 5.530 -5.845 1.00 90.19 157 ASP A O 1
ATOM 1277 N N . ASP A 1 158 ? 9.336 4.594 -5.166 1.00 90.31 158 ASP A N 1
ATOM 1278 C CA . ASP A 1 158 ? 8.918 5.730 -4.350 1.00 90.31 158 ASP A CA 1
ATOM 1279 C C . ASP A 1 158 ? 9.810 5.895 -3.117 1.00 90.31 158 ASP A C 1
ATOM 1281 O O . ASP A 1 158 ? 10.246 7.016 -2.828 1.00 90.31 158 ASP A O 1
ATOM 1285 N N . PHE A 1 159 ? 10.114 4.795 -2.424 1.00 87.56 159 PHE A N 1
ATOM 1286 C CA . PHE A 1 159 ? 11.019 4.775 -1.278 1.00 87.56 159 PHE A CA 1
ATOM 1287 C C . PHE A 1 159 ? 12.438 5.217 -1.655 1.00 87.56 159 PHE A C 1
ATOM 1289 O O . PHE A 1 159 ? 13.038 6.008 -0.930 1.00 87.56 159 PHE A O 1
ATOM 1296 N N . LEU A 1 160 ? 12.954 4.752 -2.794 1.00 86.38 160 LEU A N 1
ATOM 1297 C CA . LEU A 1 160 ? 14.318 5.015 -3.248 1.00 86.38 160 LEU A CA 1
ATOM 1298 C C . LEU A 1 160 ? 14.486 6.389 -3.904 1.00 86.38 160 LEU A C 1
ATOM 1300 O O . LEU A 1 160 ? 15.595 6.924 -3.910 1.00 86.38 160 LEU A O 1
ATOM 1304 N N . SER A 1 161 ? 13.408 6.990 -4.418 1.00 83.94 161 SER A N 1
ATOM 1305 C CA . SER A 1 161 ? 13.463 8.267 -5.149 1.00 83.94 161 SER A CA 1
ATOM 1306 C C . SER A 1 161 ? 14.254 9.404 -4.468 1.00 83.94 161 SER A C 1
ATOM 1308 O O . SER A 1 161 ? 14.981 10.098 -5.184 1.00 83.94 161 SER A O 1
ATOM 1310 N N . PRO A 1 162 ? 14.234 9.589 -3.129 1.00 78.25 162 PRO A N 1
ATOM 1311 C CA . PRO A 1 162 ? 15.042 10.616 -2.466 1.00 78.25 162 PRO A CA 1
ATOM 1312 C C . PRO A 1 162 ? 16.549 10.310 -2.467 1.00 78.25 162 PRO A C 1
ATOM 1314 O O . PRO A 1 162 ? 17.361 11.226 -2.363 1.00 78.25 162 PRO A O 1
ATOM 1317 N N . PHE A 1 163 ? 16.935 9.036 -2.582 1.00 75.19 163 PHE A N 1
ATOM 1318 C CA . PHE A 1 163 ? 18.323 8.573 -2.490 1.00 75.19 163 PHE A CA 1
ATOM 1319 C C . PHE A 1 163 ? 19.026 8.515 -3.852 1.00 75.19 163 PHE A C 1
ATOM 1321 O O . PHE A 1 163 ? 20.248 8.646 -3.913 1.00 75.19 163 PHE A O 1
ATOM 1328 N N . VAL A 1 164 ? 18.276 8.381 -4.953 1.00 64.94 164 VAL A N 1
ATOM 1329 C CA . VAL A 1 164 ? 18.833 8.318 -6.321 1.00 64.94 164 VAL A CA 1
ATOM 1330 C C . VAL A 1 164 ? 19.585 9.606 -6.696 1.00 64.94 164 VAL A C 1
ATOM 1332 O O . VAL A 1 164 ? 20.570 9.553 -7.426 1.00 64.94 164 VAL A O 1
ATOM 1335 N N . PHE A 1 165 ? 19.212 10.760 -6.133 1.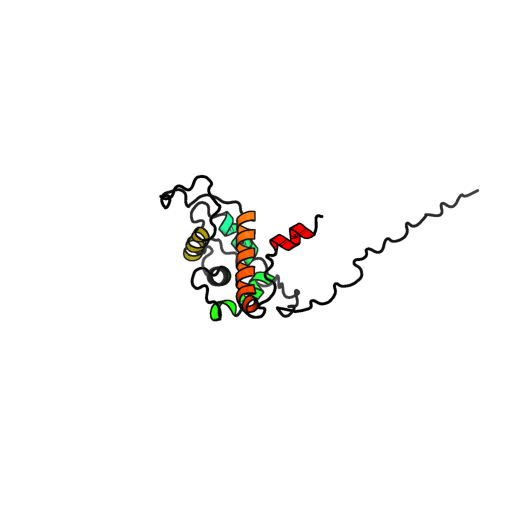00 52.22 165 PHE A N 1
ATOM 1336 C CA . PHE A 1 165 ? 19.928 12.026 -6.351 1.00 52.22 165 PHE A CA 1
ATOM 1337 C C . PHE A 1 165 ? 21.214 12.184 -5.517 1.00 52.22 165 PHE A C 1
ATOM 1339 O O . PHE A 1 165 ? 21.943 13.155 -5.711 1.00 52.22 165 PHE A O 1
ATOM 1346 N N . VAL A 1 166 ? 21.523 11.245 -4.615 1.00 48.72 166 VAL A N 1
ATOM 1347 C CA . VAL A 1 166 ? 22.707 11.314 -3.737 1.00 48.72 166 VAL A CA 1
ATOM 1348 C C . VAL A 1 166 ? 23.923 10.577 -4.332 1.00 48.72 166 VAL A C 1
ATOM 1350 O O . VAL A 1 166 ? 25.043 10.791 -3.878 1.00 48.72 166 VAL A O 1
ATOM 1353 N N . HIS A 1 167 ? 23.760 9.800 -5.412 1.00 38.59 167 HIS A N 1
ATOM 1354 C CA . HIS A 1 167 ? 24.873 9.166 -6.132 1.00 38.59 167 HIS A CA 1
ATOM 1355 C C . HIS A 1 167 ? 24.787 9.388 -7.655 1.00 38.59 167 HIS A C 1
ATOM 1357 O O . HIS A 1 167 ? 24.070 8.661 -8.338 1.00 38.59 167 HIS A O 1
ATOM 1363 N N . PRO A 1 168 ? 25.577 10.309 -8.244 1.00 37.22 168 PRO A N 1
ATOM 1364 C CA . PRO A 1 168 ? 25.663 10.471 -9.699 1.00 37.22 168 PRO A CA 1
ATOM 1365 C C . PRO A 1 168 ? 26.507 9.382 -10.397 1.00 37.22 168 PRO A C 1
ATOM 1367 O O . PRO A 1 168 ? 27.025 9.607 -11.487 1.00 37.22 168 PRO A O 1
ATOM 1370 N N . ALA A 1 169 ? 26.672 8.196 -9.807 1.00 43.12 169 ALA A N 1
ATOM 1371 C CA . ALA A 1 169 ? 27.411 7.107 -10.436 1.00 43.12 169 ALA A CA 1
ATOM 1372 C C . ALA A 1 169 ? 26.793 5.753 -10.077 1.00 43.12 169 ALA A C 1
ATOM 1374 O O . ALA A 1 169 ? 26.658 5.434 -8.901 1.00 43.12 169 ALA A O 1
ATOM 1375 N N . SER A 1 170 ? 26.506 4.954 -11.109 1.00 45.03 170 SER A N 1
ATOM 1376 C CA . SER A 1 170 ? 26.044 3.553 -11.090 1.00 45.03 170 SER A CA 1
ATOM 1377 C C . SER A 1 170 ? 24.537 3.291 -10.950 1.00 45.03 170 SER A C 1
ATOM 1379 O O . SER A 1 170 ? 24.084 2.532 -10.103 1.00 45.03 170 SER A O 1
ATOM 1381 N N . THR A 1 171 ? 23.745 3.817 -11.883 1.00 43.25 171 THR A N 1
ATOM 1382 C CA . THR A 1 171 ? 22.469 3.192 -12.256 1.00 43.25 171 THR A CA 1
ATOM 1383 C C . THR A 1 171 ? 22.727 2.027 -13.215 1.00 43.25 171 THR A C 1
ATOM 1385 O O . THR A 1 171 ? 22.767 2.198 -14.431 1.00 43.25 171 THR A O 1
ATOM 1388 N N . LEU A 1 172 ? 22.890 0.819 -12.675 1.00 43.66 172 LEU A N 1
ATOM 1389 C CA . LEU A 1 172 ? 22.493 -0.386 -13.403 1.00 43.66 172 LEU A CA 1
ATOM 1390 C C . LEU A 1 172 ? 21.183 -0.885 -12.777 1.00 43.66 172 LEU A C 1
ATOM 1392 O O . LEU A 1 172 ? 21.144 -1.073 -11.560 1.00 43.66 172 LEU A O 1
ATOM 1396 N N . PRO A 1 173 ? 20.102 -1.057 -13.559 1.00 48.09 173 PRO A N 1
ATOM 1397 C CA . PRO A 1 173 ? 18.831 -1.551 -13.039 1.00 48.09 173 PRO A CA 1
ATOM 1398 C C . PRO A 1 173 ? 19.012 -2.946 -12.424 1.00 48.09 173 PRO A C 1
ATOM 1400 O O . PRO A 1 173 ? 19.822 -3.746 -12.895 1.00 48.09 173 PRO A O 1
ATOM 1403 N N . ILE A 1 174 ? 18.238 -3.268 -11.387 1.00 49.69 174 ILE A N 1
ATOM 1404 C CA . ILE A 1 174 ? 18.300 -4.555 -10.663 1.00 49.69 174 ILE A CA 1
ATOM 1405 C C . ILE A 1 174 ? 18.107 -5.763 -11.605 1.00 49.69 174 ILE A C 1
ATOM 1407 O O . ILE A 1 174 ? 18.678 -6.829 -11.374 1.00 49.69 174 ILE A O 1
ATOM 1411 N N . LEU A 1 175 ? 17.432 -5.576 -12.745 1.00 42.22 175 LEU A N 1
ATOM 1412 C CA . LEU A 1 175 ? 17.306 -6.589 -13.801 1.00 42.22 175 LEU A CA 1
ATOM 1413 C C . LEU A 1 175 ? 18.653 -7.028 -14.411 1.00 42.22 175 LEU A C 1
ATOM 1415 O O . LEU A 1 175 ? 18.767 -8.153 -14.892 1.00 42.22 175 LEU A O 1
ATOM 1419 N N . THR A 1 176 ? 19.702 -6.203 -14.339 1.00 45.72 176 THR A N 1
ATOM 1420 C CA . THR A 1 176 ? 21.048 -6.585 -14.806 1.00 45.72 176 THR A CA 1
ATOM 1421 C C . THR A 1 176 ? 21.781 -7.506 -13.824 1.00 45.72 176 THR A C 1
ATOM 1423 O O . THR A 1 176 ? 22.553 -8.358 -14.263 1.00 45.72 176 THR A O 1
ATOM 1426 N N . LEU A 1 177 ? 21.507 -7.411 -12.515 1.00 42.28 177 LEU A N 1
ATOM 1427 C CA . LEU A 1 177 ? 22.183 -8.222 -11.490 1.00 42.28 177 LEU A CA 1
ATOM 1428 C C . LEU A 1 177 ? 21.705 -9.680 -11.473 1.00 42.28 177 LEU A C 1
ATOM 1430 O O . LEU A 1 177 ? 22.494 -10.578 -11.189 1.00 42.28 177 LEU A O 1
ATOM 1434 N N . LEU A 1 178 ? 20.452 -9.942 -11.852 1.00 42.84 178 LEU A N 1
ATOM 1435 C CA . LEU A 1 178 ? 19.946 -11.314 -11.970 1.00 42.84 178 LEU A CA 1
ATOM 1436 C C . LEU A 1 178 ? 20.481 -12.039 -13.218 1.00 42.84 178 LEU A C 1
ATOM 1438 O O . LEU A 1 178 ? 20.605 -13.261 -13.199 1.00 42.84 178 LEU A O 1
ATOM 1442 N N . SER A 1 179 ? 20.880 -11.307 -14.266 1.00 40.94 179 SER A N 1
ATOM 1443 C CA . SER A 1 179 ? 21.484 -11.902 -15.473 1.00 40.94 179 SER A CA 1
ATOM 1444 C C . SER A 1 179 ? 22.952 -12.315 -15.297 1.00 40.94 179 SER A C 1
ATOM 1446 O O . SER A 1 179 ? 23.438 -13.175 -16.024 1.00 40.94 179 SER A O 1
ATOM 1448 N N . GLN A 1 180 ? 23.656 -11.744 -14.313 1.00 40.53 180 GLN A N 1
ATOM 1449 C CA . GLN A 1 180 ? 25.063 -12.059 -14.029 1.00 40.53 180 GLN A CA 1
ATOM 1450 C C . GLN A 1 180 ? 25.243 -13.162 -12.976 1.00 40.53 180 GLN A C 1
ATOM 1452 O O . GLN A 1 180 ? 26.361 -13.604 -12.744 1.00 40.53 180 GLN A O 1
ATOM 1457 N N . ALA A 1 181 ? 24.157 -13.626 -12.352 1.00 42.94 181 ALA A N 1
ATOM 1458 C CA . ALA A 1 181 ? 24.188 -14.717 -11.377 1.00 42.94 181 ALA A CA 1
ATOM 1459 C C . ALA A 1 181 ? 23.946 -16.112 -11.999 1.00 42.94 181 ALA A C 1
ATOM 1461 O O . ALA A 1 181 ? 23.962 -17.106 -11.276 1.00 42.94 181 ALA A O 1
ATOM 1462 N N . TYR A 1 182 ? 23.720 -16.191 -13.317 1.00 41.03 182 TYR A N 1
ATOM 1463 C CA . TYR A 1 182 ? 23.420 -17.430 -14.053 1.00 41.03 182 TYR A CA 1
ATOM 1464 C C . TYR A 1 182 ? 24.300 -17.647 -15.303 1.00 41.03 182 TYR A C 1
ATOM 1466 O O . TYR A 1 182 ? 23.862 -18.264 -16.275 1.00 41.03 182 TYR A O 1
ATOM 1474 N N . LEU A 1 183 ? 25.553 -17.184 -15.265 1.00 39.03 183 LEU A N 1
ATOM 1475 C CA . LEU A 1 183 ? 26.643 -17.595 -16.163 1.00 39.03 183 LEU A CA 1
ATOM 1476 C C . LEU A 1 183 ? 27.903 -17.864 -15.334 1.00 39.03 183 LEU A C 1
ATOM 1478 O O . LEU A 1 183 ? 28.649 -18.796 -15.706 1.00 39.03 183 LEU A O 1
#

Organism: NCBI:txid407009

Mean predicted aligned error: 14.19 Å

Solvent-accessible surface area (backbone atoms only — not comparable to full-atom values): 12139 Å² total; per-residue (Å²): 140,81,88,79,83,77,77,80,77,76,79,81,78,76,64,89,72,82,59,77,78,78,78,71,95,72,76,95,62,83,86,71,81,83,80,73,80,59,88,81,59,84,79,77,80,55,44,64,64,67,84,57,54,34,60,39,59,45,52,44,51,50,56,49,69,71,31,66,68,53,43,51,48,56,73,70,49,65,53,73,86,72,57,82,60,69,89,75,31,53,52,52,46,49,44,56,48,46,54,51,53,77,67,48,90,55,65,60,46,74,62,59,70,50,54,57,48,48,58,73,70,62,67,75,87,60,96,76,74,56,100,77,72,90,68,89,65,94,54,60,70,66,61,42,66,62,51,41,50,53,50,52,53,43,37,48,51,58,68,43,55,80,55,60,79,76,50,99,71,82,93,70,63,72,77,59,60,65,63,68,75,76,120